Protein AF-Q129A1-F1 (afdb_monomer_lite)

Structure (mmCIF, N/CA/C/O backbone):
data_AF-Q129A1-F1
#
_entry.id   AF-Q129A1-F1
#
loop_
_atom_site.group_PDB
_atom_site.id
_atom_site.type_symbol
_atom_site.label_atom_id
_atom_site.label_alt_id
_atom_site.label_comp_id
_atom_site.label_asym_id
_atom_site.label_entity_id
_atom_site.label_seq_id
_atom_site.pdbx_PDB_ins_code
_atom_site.Cartn_x
_atom_site.Cartn_y
_atom_site.Cartn_z
_atom_site.occupancy
_atom_site.B_iso_or_equiv
_atom_site.auth_seq_id
_atom_site.auth_comp_id
_atom_site.auth_asym_id
_atom_site.auth_atom_id
_atom_site.pdbx_PDB_model_num
ATOM 1 N N . MET A 1 1 ? 37.759 -33.741 -9.884 1.00 43.38 1 MET A N 1
ATOM 2 C CA . MET A 1 1 ? 36.460 -33.562 -9.199 1.00 43.38 1 MET A CA 1
ATOM 3 C C . MET A 1 1 ? 36.526 -32.277 -8.393 1.00 43.38 1 MET A C 1
ATOM 5 O O . MET A 1 1 ? 37.081 -32.283 -7.307 1.00 43.38 1 MET A O 1
ATOM 9 N N . GLY A 1 2 ? 36.070 -31.160 -8.960 1.00 44.53 2 GLY A N 1
ATOM 10 C CA . GLY A 1 2 ? 35.950 -29.898 -8.232 1.00 44.53 2 GLY A CA 1
ATOM 11 C C . GLY A 1 2 ? 34.487 -29.683 -7.883 1.00 44.53 2 GLY A C 1
ATOM 12 O O . GLY A 1 2 ? 33.700 -29.382 -8.776 1.00 44.53 2 GLY A O 1
ATOM 13 N N . TYR A 1 3 ? 34.119 -29.881 -6.617 1.00 44.38 3 TYR A N 1
ATOM 14 C CA . TYR A 1 3 ? 32.827 -29.433 -6.105 1.00 44.38 3 TYR A CA 1
ATOM 15 C C . TYR A 1 3 ? 32.848 -27.902 -6.114 1.00 44.38 3 TYR A C 1
ATOM 17 O O . TYR A 1 3 ? 33.486 -27.267 -5.278 1.00 44.38 3 TYR A O 1
ATOM 25 N N . ARG A 1 4 ? 32.227 -27.313 -7.137 1.00 44.88 4 ARG A N 1
ATOM 26 C CA . ARG A 1 4 ? 31.973 -25.878 -7.215 1.00 44.88 4 ARG A CA 1
ATOM 27 C C . ARG A 1 4 ? 30.953 -25.567 -6.125 1.00 44.88 4 ARG A C 1
ATOM 29 O O . ARG A 1 4 ? 29.802 -25.971 -6.249 1.00 44.88 4 ARG A O 1
ATOM 36 N N . GLU A 1 5 ? 31.380 -24.894 -5.062 1.00 44.84 5 GLU A N 1
ATOM 37 C CA . GLU A 1 5 ? 30.453 -24.298 -4.105 1.00 44.84 5 GLU A CA 1
ATOM 38 C C . GLU A 1 5 ? 29.580 -23.287 -4.858 1.00 44.84 5 GLU A C 1
ATOM 40 O O . GLU A 1 5 ? 29.999 -22.163 -5.148 1.00 44.84 5 GLU A O 1
ATOM 45 N N . GLU A 1 6 ? 28.364 -23.695 -5.221 1.00 46.41 6 GLU A N 1
ATOM 46 C CA . GLU A 1 6 ? 27.282 -22.760 -5.493 1.00 46.41 6 GLU A CA 1
ATOM 47 C C . GLU A 1 6 ? 27.017 -22.015 -4.189 1.00 46.41 6 GLU A C 1
ATOM 49 O O . GLU A 1 6 ? 26.248 -22.449 -3.331 1.00 46.41 6 GLU A O 1
ATOM 54 N N . LYS A 1 7 ? 27.700 -20.881 -4.008 1.00 45.91 7 LYS A N 1
ATOM 55 C CA . LYS A 1 7 ? 27.280 -19.895 -3.023 1.00 45.91 7 LYS A CA 1
ATOM 56 C C . LYS A 1 7 ? 25.826 -19.585 -3.347 1.00 45.91 7 LYS A C 1
ATOM 58 O O . LYS A 1 7 ? 25.550 -19.019 -4.404 1.00 45.91 7 LYS A O 1
ATOM 63 N N . MET A 1 8 ? 24.907 -19.983 -2.465 1.00 44.12 8 MET A N 1
ATOM 64 C CA . MET A 1 8 ? 23.532 -19.499 -2.492 1.00 44.12 8 MET A CA 1
ATOM 65 C C . MET A 1 8 ? 23.609 -17.976 -2.553 1.00 44.12 8 MET A C 1
ATOM 67 O O . MET A 1 8 ? 23.898 -17.321 -1.552 1.00 44.12 8 MET A O 1
ATOM 71 N N . ASN A 1 9 ? 23.396 -17.412 -3.741 1.00 49.94 9 ASN A N 1
ATOM 72 C CA . ASN A 1 9 ? 23.234 -15.982 -3.913 1.00 49.94 9 ASN A CA 1
ATOM 73 C C . ASN A 1 9 ? 21.899 -15.644 -3.262 1.00 49.94 9 ASN A C 1
ATOM 75 O O . ASN A 1 9 ? 20.849 -15.696 -3.904 1.00 49.94 9 ASN A O 1
ATOM 79 N N . PHE A 1 10 ? 21.938 -15.377 -1.954 1.00 50.72 10 PHE A N 1
ATOM 80 C CA . PHE A 1 10 ? 20.791 -14.972 -1.159 1.00 50.72 10 PHE A CA 1
ATOM 81 C C . PHE A 1 10 ? 20.369 -13.583 -1.635 1.00 50.72 10 PHE A C 1
ATOM 83 O O . PHE A 1 10 ? 20.747 -12.554 -1.081 1.00 50.72 10 PHE A O 1
ATOM 90 N N . SER A 1 11 ? 19.650 -13.561 -2.757 1.00 66.44 11 SER A N 1
ATOM 91 C CA . SER A 1 11 ? 19.104 -12.341 -3.327 1.00 66.44 11 SER A CA 1
ATOM 92 C C . SER A 1 11 ? 18.176 -11.711 -2.296 1.00 66.44 11 SER A C 1
ATOM 94 O O . SER A 1 11 ? 17.435 -12.418 -1.608 1.00 66.44 11 SER A O 1
ATOM 96 N N . MET A 1 12 ? 18.197 -10.383 -2.213 1.00 57.41 12 MET A N 1
ATOM 97 C CA . MET A 1 12 ? 17.349 -9.563 -1.340 1.00 57.41 12 MET A CA 1
ATOM 98 C C . MET A 1 12 ? 15.862 -9.962 -1.412 1.00 57.41 12 MET A C 1
ATOM 100 O O . MET A 1 12 ? 15.129 -9.850 -0.433 1.00 57.41 12 MET A O 1
ATOM 104 N N . TRP A 1 13 ? 15.444 -10.524 -2.546 1.00 58.69 13 TRP A N 1
ATOM 105 C CA . TRP A 1 13 ? 14.125 -11.106 -2.767 1.00 58.69 13 TRP A CA 1
ATOM 106 C C . TRP A 1 13 ? 13.775 -12.251 -1.804 1.00 58.69 13 TRP A C 1
ATOM 108 O O . TRP A 1 13 ? 12.682 -12.281 -1.242 1.00 58.69 13 TRP A O 1
ATOM 118 N N . HIS A 1 14 ? 14.719 -13.158 -1.542 1.00 64.44 14 HIS A N 1
ATOM 119 C CA . HIS A 1 14 ? 14.531 -14.271 -0.610 1.00 64.44 14 HIS A CA 1
ATOM 120 C C . HIS A 1 14 ? 14.394 -13.766 0.824 1.00 64.44 14 HIS A C 1
ATOM 122 O O . HIS A 1 14 ? 13.529 -14.242 1.552 1.00 64.44 14 HIS A O 1
ATOM 128 N N . VAL A 1 15 ? 15.184 -12.756 1.214 1.00 65.94 15 VAL A N 1
ATOM 129 C CA . VAL A 1 15 ? 15.074 -12.114 2.535 1.00 65.94 15 VAL A CA 1
ATOM 130 C C . VAL A 1 15 ? 13.672 -11.533 2.708 1.00 65.94 15 VAL A C 1
ATOM 132 O O . VAL A 1 15 ? 13.015 -11.796 3.710 1.00 65.94 15 VAL A O 1
ATOM 135 N N . ILE A 1 16 ? 13.197 -10.766 1.723 1.00 65.31 16 ILE A N 1
ATOM 136 C CA . ILE A 1 16 ? 11.902 -10.087 1.794 1.00 65.31 16 ILE A CA 1
ATOM 137 C C . ILE A 1 16 ? 10.763 -11.101 1.832 1.00 65.31 16 ILE A C 1
ATOM 139 O O . ILE A 1 16 ? 9.861 -10.947 2.652 1.00 65.31 16 ILE A O 1
ATOM 143 N N . VAL A 1 17 ? 10.805 -12.164 1.027 1.00 64.94 17 VAL A N 1
ATOM 144 C CA . VAL A 1 17 ? 9.788 -13.223 1.079 1.00 64.94 17 VAL A CA 1
ATOM 145 C C . VAL A 1 17 ? 9.823 -13.974 2.402 1.00 64.94 17 VAL A C 1
ATOM 147 O O . VAL A 1 17 ? 8.773 -14.148 3.012 1.00 64.94 17 VAL A O 1
ATOM 150 N N . ILE A 1 18 ? 10.998 -14.357 2.900 1.00 69.94 18 ILE A N 1
ATOM 151 C CA . ILE A 1 18 ? 11.125 -15.066 4.181 1.00 69.94 18 ILE A CA 1
ATOM 152 C C . ILE A 1 18 ? 10.621 -14.193 5.332 1.00 69.94 18 ILE A C 1
ATOM 154 O O . ILE A 1 18 ? 9.886 -14.675 6.191 1.00 69.94 18 ILE A O 1
ATOM 158 N N . VAL A 1 19 ? 10.943 -12.898 5.329 1.00 70.00 19 VAL A N 1
ATOM 159 C CA . VAL A 1 19 ? 10.443 -11.942 6.324 1.00 70.00 19 VAL A CA 1
ATOM 160 C C . VAL A 1 19 ? 8.933 -11.751 6.180 1.00 70.00 19 VAL A C 1
ATOM 162 O O . VAL A 1 19 ? 8.226 -11.789 7.181 1.00 70.00 19 VAL A O 1
ATOM 165 N N . SER A 1 20 ? 8.409 -11.626 4.960 1.00 63.16 20 SER A N 1
ATOM 166 C CA . SER A 1 20 ? 6.969 -11.464 4.705 1.00 63.16 20 SER A CA 1
ATOM 167 C C . SER A 1 20 ? 6.175 -12.690 5.156 1.00 63.16 20 SER A C 1
ATOM 169 O O . SER A 1 20 ? 5.158 -12.556 5.832 1.00 63.16 20 SER A O 1
ATOM 171 N N . VAL A 1 21 ? 6.668 -13.891 4.848 1.00 64.25 21 VAL A N 1
ATOM 172 C CA . VAL A 1 21 ? 6.068 -15.169 5.250 1.00 64.25 21 VAL A CA 1
ATOM 173 C C . VAL A 1 21 ? 6.207 -15.382 6.757 1.00 64.25 21 VAL A C 1
ATOM 175 O O . VAL A 1 21 ? 5.239 -15.758 7.412 1.00 64.25 21 VAL A O 1
ATOM 178 N N . GLY A 1 22 ? 7.367 -15.086 7.343 1.00 71.50 22 GLY A N 1
ATOM 179 C CA . GLY A 1 22 ? 7.591 -15.186 8.786 1.00 71.50 22 GLY A CA 1
ATOM 180 C C . GLY A 1 22 ? 6.695 -14.234 9.581 1.00 71.50 22 GLY A C 1
ATOM 181 O O . GLY A 1 22 ? 6.091 -14.634 10.579 1.00 71.50 22 GLY A O 1
ATOM 182 N N . LEU A 1 23 ? 6.528 -12.999 9.100 1.00 67.69 23 LEU A N 1
ATOM 183 C CA . LEU A 1 23 ? 5.591 -12.026 9.661 1.00 67.69 23 LEU A CA 1
ATOM 184 C C . LEU A 1 23 ? 4.141 -12.475 9.463 1.00 67.69 23 LEU A C 1
ATOM 186 O O . LEU A 1 23 ? 3.345 -12.344 10.395 1.00 67.69 23 LEU A O 1
ATOM 190 N N . ALA A 1 24 ? 3.813 -13.077 8.315 1.00 63.56 24 ALA A N 1
ATOM 191 C CA . ALA A 1 24 ? 2.497 -13.649 8.056 1.00 63.56 24 ALA A CA 1
ATOM 192 C C . ALA A 1 24 ? 2.148 -14.791 9.013 1.00 63.56 24 ALA A C 1
ATOM 194 O O . ALA A 1 24 ? 1.057 -14.802 9.581 1.00 63.56 24 ALA A O 1
ATOM 195 N N . ILE A 1 25 ? 3.086 -15.703 9.270 1.00 66.62 25 ILE A N 1
ATOM 196 C CA . ILE A 1 25 ? 2.902 -16.817 10.205 1.00 66.62 25 ILE A CA 1
ATOM 197 C C . ILE A 1 25 ? 2.797 -16.300 11.643 1.00 66.62 25 ILE A C 1
ATOM 199 O O . ILE A 1 25 ? 1.833 -16.617 12.344 1.00 66.62 25 ILE A O 1
ATOM 203 N N . TRP A 1 26 ? 3.749 -15.468 12.086 1.00 74.06 26 TRP A N 1
ATOM 204 C CA . TRP A 1 26 ? 3.731 -14.891 13.436 1.00 74.06 26 TRP A CA 1
ATOM 205 C C . TRP A 1 26 ? 2.424 -14.161 13.703 1.00 74.06 26 TRP A C 1
ATOM 207 O O . TRP A 1 26 ? 1.808 -14.278 14.766 1.00 74.06 26 TRP A O 1
ATOM 217 N N . GLY A 1 27 ? 1.979 -13.404 12.716 1.00 63.03 27 GLY A N 1
ATOM 218 C CA . GLY A 1 27 ? 0.824 -12.584 12.889 1.00 63.03 27 GLY A CA 1
ATOM 219 C C . GLY A 1 27 ? -0.509 -13.305 12.634 1.00 63.03 27 GLY A C 1
ATOM 220 O O . GLY A 1 27 ? -1.487 -12.920 13.265 1.00 63.03 27 GLY A O 1
ATOM 221 N N . ALA A 1 28 ? -0.563 -14.410 11.881 1.00 61.16 28 ALA A N 1
ATOM 222 C CA . ALA A 1 28 ? -1.701 -15.339 11.893 1.00 61.16 28 ALA A CA 1
ATOM 223 C C . ALA A 1 28 ? -1.872 -15.993 13.279 1.00 61.16 28 ALA A C 1
ATOM 225 O O . ALA A 1 28 ? -2.983 -16.088 13.817 1.00 61.16 28 ALA A O 1
ATOM 226 N N . ILE A 1 29 ? -0.759 -16.355 13.928 1.00 68.12 29 ILE A N 1
ATOM 227 C CA . ILE A 1 29 ? -0.751 -16.819 15.323 1.00 68.12 29 ILE A CA 1
ATOM 228 C C . ILE A 1 29 ? -1.223 -15.695 16.257 1.00 68.12 29 ILE A C 1
ATOM 230 O O . ILE A 1 29 ? -2.023 -15.935 17.164 1.00 68.12 29 ILE A O 1
ATOM 234 N N . ALA A 1 30 ? -0.799 -14.451 16.026 1.00 64.38 30 ALA A N 1
ATOM 235 C CA . ALA A 1 30 ? -1.307 -13.308 16.777 1.00 64.38 30 ALA A CA 1
ATOM 236 C C . ALA A 1 30 ? -2.816 -13.096 16.547 1.00 64.38 30 ALA A C 1
ATOM 238 O O . ALA A 1 30 ? -3.544 -12.906 17.520 1.00 64.38 30 ALA A O 1
ATOM 239 N N . LEU A 1 31 ? -3.305 -13.210 15.307 1.00 63.00 31 LEU A N 1
ATOM 240 C CA . LEU A 1 31 ? -4.710 -13.021 14.937 1.00 63.00 31 LEU A CA 1
ATOM 241 C C . LEU A 1 31 ? -5.621 -14.068 15.600 1.00 63.00 31 LEU A C 1
ATOM 243 O O . LEU A 1 31 ? -6.665 -13.723 16.153 1.00 63.00 31 LEU A O 1
ATOM 247 N N . SER A 1 32 ? -5.191 -15.334 15.639 1.00 63.47 32 SER A N 1
ATOM 248 C CA . SER A 1 32 ? -5.919 -16.424 16.316 1.00 63.47 32 SER A CA 1
ATOM 249 C C . SER A 1 32 ? -5.949 -16.287 17.846 1.00 63.47 32 SER A C 1
ATOM 251 O O . SER A 1 32 ? -6.869 -16.757 18.521 1.00 63.47 32 SER A O 1
ATOM 253 N N . ARG A 1 33 ? -4.941 -15.636 18.437 1.00 64.75 33 ARG A N 1
ATOM 254 C CA . ARG A 1 33 ? -4.949 -15.265 19.863 1.00 64.75 33 ARG A CA 1
ATOM 255 C C . ARG A 1 33 ? -5.817 -14.031 20.127 1.00 64.75 33 ARG A C 1
ATOM 257 O O . ARG A 1 33 ? -6.295 -13.853 21.245 1.00 64.75 33 ARG A O 1
ATOM 264 N N . TRP A 1 34 ? -6.019 -13.193 19.114 1.00 58.03 34 TRP A N 1
ATOM 265 C CA . TRP A 1 34 ? -6.809 -11.965 19.173 1.00 58.03 34 TRP A CA 1
ATOM 266 C C . TRP A 1 34 ? -8.311 -12.201 19.065 1.00 58.03 34 TRP A C 1
ATOM 268 O O . TRP A 1 34 ? -9.057 -11.620 19.852 1.00 58.03 34 TRP A O 1
ATOM 278 N N . SER A 1 35 ? -8.754 -13.083 18.164 1.00 56.31 35 SER A N 1
ATOM 279 C CA . SER A 1 35 ? -10.173 -13.446 18.030 1.00 56.31 35 SER A CA 1
ATOM 280 C C . SER A 1 35 ? -10.763 -13.937 19.357 1.00 56.31 35 SER A C 1
ATOM 282 O O . SER A 1 35 ? -11.824 -13.479 19.767 1.00 56.31 35 SER A O 1
ATOM 284 N N . ARG A 1 36 ? -10.000 -14.739 20.108 1.00 56.25 36 ARG A N 1
ATOM 285 C CA . ARG A 1 36 ? -10.363 -15.235 21.447 1.00 56.25 36 ARG A CA 1
ATOM 286 C C . ARG A 1 36 ? -10.514 -14.152 22.526 1.00 56.25 36 ARG A C 1
ATOM 288 O O . ARG A 1 36 ? -11.094 -14.415 23.570 1.00 56.25 36 ARG A O 1
ATOM 295 N N . ARG A 1 37 ? -9.996 -12.933 22.320 1.00 53.28 37 ARG A N 1
ATOM 296 C CA . ARG A 1 37 ? -10.168 -11.788 23.244 1.00 53.28 37 ARG A CA 1
ATOM 297 C C . ARG A 1 37 ? -11.277 -10.822 22.810 1.00 53.28 37 ARG A C 1
ATOM 299 O O . ARG A 1 37 ? -11.614 -9.923 23.579 1.00 53.28 37 ARG A O 1
ATOM 306 N N . ALA A 1 38 ? -11.819 -10.979 21.601 1.00 51.62 38 ALA A N 1
ATOM 307 C CA . ALA A 1 38 ? -12.813 -10.079 21.013 1.00 51.62 38 ALA A CA 1
ATOM 308 C C . ALA A 1 38 ? -14.246 -10.305 21.531 1.00 51.62 38 ALA A C 1
ATOM 310 O O . ALA A 1 38 ? -15.104 -9.458 21.301 1.00 51.62 38 ALA A O 1
ATOM 311 N N . GLU A 1 39 ? -14.492 -11.401 22.253 1.00 48.34 39 GLU A N 1
ATOM 312 C CA . GLU A 1 39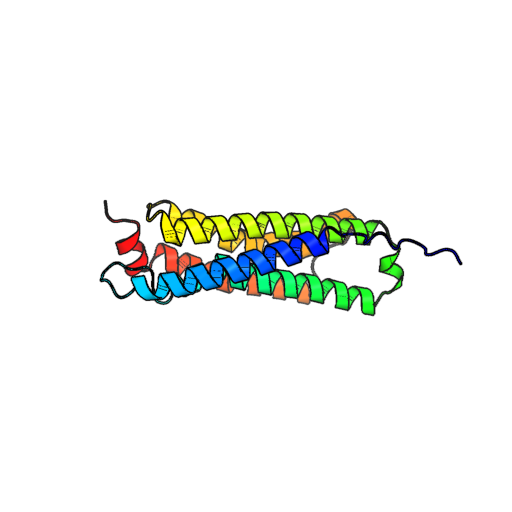 ? -15.797 -11.746 22.839 1.00 48.34 39 GLU A CA 1
ATOM 313 C C . GLU A 1 39 ? -16.181 -10.871 24.047 1.00 48.34 39 GLU A C 1
ATOM 315 O O . GLU A 1 39 ? -17.317 -10.909 24.510 1.00 48.34 39 GLU A O 1
ATOM 320 N N . LYS A 1 40 ? -15.267 -10.025 24.544 1.00 48.97 40 LYS A N 1
ATOM 321 C CA . LYS A 1 40 ? -15.581 -9.051 25.597 1.00 48.97 40 LYS A CA 1
ATOM 322 C C . LYS A 1 40 ? -16.195 -7.772 24.999 1.00 48.97 40 LYS A C 1
ATOM 324 O O . LYS A 1 40 ? -15.651 -7.253 24.015 1.00 48.97 40 LYS A O 1
ATOM 329 N N . PRO A 1 41 ? -17.259 -7.202 25.601 1.00 45.81 41 PRO A N 1
ATOM 330 C CA . PRO A 1 41 ? -17.785 -5.893 25.211 1.00 45.81 41 PRO A CA 1
ATOM 331 C C . PRO A 1 41 ? -16.652 -4.853 25.274 1.00 45.81 41 PRO A C 1
ATOM 333 O O . PRO A 1 41 ? -16.075 -4.633 26.334 1.00 45.81 41 PRO A O 1
ATOM 336 N N . GLY A 1 42 ? -16.258 -4.285 24.127 1.00 57.09 42 GLY A N 1
ATOM 337 C CA . GLY A 1 42 ? -15.087 -3.391 24.007 1.00 57.09 42 GLY A CA 1
ATOM 338 C C . GLY A 1 42 ? -13.866 -3.973 23.267 1.00 57.09 42 GLY A C 1
ATOM 339 O O . GLY A 1 42 ? -12.767 -3.412 23.335 1.00 57.09 42 GLY A O 1
ATOM 340 N N . GLY A 1 43 ? -14.023 -5.105 22.570 1.00 59.59 43 GLY A N 1
ATOM 341 C CA . GLY A 1 43 ? -12.980 -5.746 21.760 1.00 59.59 43 GLY A CA 1
ATOM 342 C C . GLY A 1 43 ? -12.878 -5.276 20.297 1.00 59.59 43 GLY A C 1
ATOM 343 O O . GLY A 1 43 ? -13.868 -4.934 19.635 1.00 59.59 43 GLY A O 1
ATOM 344 N N . VAL A 1 44 ? -11.654 -5.335 19.759 1.00 64.88 44 VAL A N 1
ATOM 345 C CA . VAL A 1 44 ? -11.365 -5.241 18.318 1.00 64.88 44 VAL A CA 1
ATOM 346 C C . VAL A 1 44 ? -11.938 -6.483 17.632 1.00 64.88 44 VAL A C 1
ATOM 348 O O . VAL A 1 44 ? -11.493 -7.594 17.895 1.00 64.88 44 VAL A O 1
ATOM 351 N N . GLY A 1 45 ? -12.934 -6.307 16.767 1.00 71.06 45 GLY A N 1
ATOM 352 C CA . GLY A 1 45 ? -13.624 -7.410 16.095 1.00 71.06 45 GLY A CA 1
ATOM 353 C C . GLY A 1 45 ? -14.385 -6.944 14.854 1.00 71.06 45 GLY A C 1
ATOM 354 O O . GLY A 1 45 ? -14.400 -5.751 14.537 1.00 71.06 45 GLY A O 1
ATOM 355 N N . GLY A 1 46 ? -15.031 -7.881 14.157 1.00 81.75 46 GLY A N 1
ATOM 356 C CA . GLY A 1 46 ? -15.757 -7.615 12.910 1.00 81.75 46 GLY A CA 1
ATOM 357 C C . GLY A 1 46 ? -14.873 -6.960 11.842 1.00 81.75 46 GLY A C 1
ATOM 358 O O . GLY A 1 46 ? -13.704 -7.311 11.692 1.00 81.75 46 GLY A O 1
ATOM 359 N N . TRP A 1 47 ? -15.413 -5.956 11.148 1.00 87.31 47 TRP A N 1
ATOM 360 C CA . TRP A 1 47 ? -14.720 -5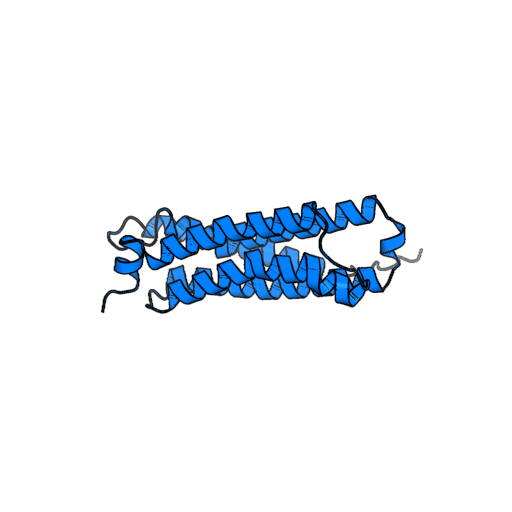.218 10.082 1.00 87.31 47 TRP A CA 1
ATOM 361 C C . TRP A 1 47 ? -13.380 -4.596 10.497 1.00 87.31 47 TRP A C 1
ATOM 363 O O . TRP A 1 47 ? -12.464 -4.528 9.685 1.00 87.31 47 TRP A O 1
ATOM 373 N N . LEU A 1 48 ? -13.221 -4.198 11.762 1.00 87.00 48 LEU A N 1
ATOM 374 C CA . LEU A 1 48 ? -11.955 -3.648 12.248 1.00 87.00 48 LEU A CA 1
ATOM 375 C C . LEU A 1 48 ? -10.864 -4.724 12.350 1.00 87.00 48 LEU A C 1
ATOM 377 O O . LEU A 1 48 ? -9.709 -4.457 12.037 1.00 87.00 48 LEU A O 1
ATOM 381 N N . ALA A 1 49 ? -11.223 -5.947 12.752 1.00 85.75 49 ALA A N 1
ATOM 382 C CA . ALA A 1 49 ? -10.280 -7.064 12.763 1.00 85.75 49 ALA A CA 1
ATOM 383 C C . ALA A 1 49 ? -9.880 -7.468 11.338 1.00 85.75 49 ALA A C 1
ATOM 385 O O . ALA A 1 49 ? -8.708 -7.753 11.101 1.00 85.75 49 ALA A O 1
ATOM 386 N N . LEU A 1 50 ? -10.825 -7.417 10.391 1.00 88.62 50 LEU A N 1
ATOM 387 C CA . LEU A 1 50 ? -10.540 -7.632 8.972 1.00 88.62 50 LEU A CA 1
ATOM 388 C C . LEU A 1 50 ? -9.553 -6.589 8.444 1.00 88.62 50 LEU A C 1
ATOM 390 O O . LEU A 1 50 ? -8.588 -6.958 7.787 1.00 88.62 50 LEU A O 1
ATOM 394 N N . LEU A 1 51 ? -9.735 -5.309 8.779 1.00 90.25 51 LEU A N 1
ATOM 395 C CA . LEU A 1 51 ? -8.795 -4.260 8.384 1.00 90.25 51 LEU A CA 1
ATOM 396 C C . LEU A 1 51 ? -7.393 -4.486 8.957 1.00 90.25 51 LEU A C 1
ATOM 398 O O . LEU A 1 51 ? -6.404 -4.330 8.248 1.00 90.25 51 LEU A O 1
ATOM 402 N N . ILE A 1 52 ? -7.295 -4.866 10.231 1.00 90.12 52 ILE A N 1
ATOM 403 C CA . ILE A 1 52 ? -6.007 -5.147 10.877 1.00 90.12 52 ILE A CA 1
ATOM 404 C C . ILE A 1 52 ? -5.326 -6.344 10.210 1.00 90.12 52 ILE A C 1
ATOM 406 O O . ILE A 1 52 ? -4.147 -6.263 9.878 1.00 90.12 52 ILE A O 1
ATOM 410 N N . ALA A 1 53 ? -6.063 -7.430 9.965 1.00 88.00 53 ALA A N 1
ATOM 411 C CA . ALA A 1 53 ? -5.550 -8.573 9.212 1.00 88.00 53 ALA A CA 1
ATOM 412 C C . ALA A 1 53 ? -5.123 -8.163 7.793 1.00 88.00 53 ALA A C 1
ATOM 414 O O . ALA A 1 53 ? -4.097 -8.616 7.292 1.00 88.00 53 ALA A O 1
ATOM 415 N N . GLY A 1 54 ? -5.889 -7.262 7.179 1.00 89.19 54 GLY A N 1
ATOM 416 C CA . GLY A 1 54 ? -5.591 -6.630 5.905 1.00 89.19 54 GLY A CA 1
ATOM 417 C C . GLY A 1 54 ? -4.243 -5.922 5.910 1.00 89.19 54 GLY A C 1
ATOM 418 O O . GLY A 1 54 ? -3.392 -6.216 5.086 1.00 89.19 54 GLY A O 1
ATOM 419 N N . LEU A 1 55 ? -4.017 -5.033 6.871 1.00 90.19 55 LEU A N 1
ATOM 420 C CA . LEU A 1 55 ? -2.794 -4.235 6.954 1.00 90.19 55 LEU A CA 1
ATOM 421 C C . LEU A 1 55 ? -1.548 -5.060 7.281 1.00 90.19 55 LEU A C 1
ATOM 423 O O . LEU A 1 55 ? -0.471 -4.752 6.777 1.00 90.19 55 LEU A O 1
ATOM 427 N N . ILE A 1 56 ? -1.682 -6.087 8.123 1.00 88.94 56 ILE A N 1
ATOM 428 C CA . ILE A 1 56 ? -0.527 -6.861 8.588 1.00 88.94 56 ILE A CA 1
ATOM 429 C C . ILE A 1 56 ? -0.216 -8.039 7.649 1.00 88.94 56 ILE A C 1
ATOM 431 O O . ILE A 1 56 ? 0.953 -8.372 7.475 1.00 88.94 56 ILE A O 1
ATOM 435 N N . PHE A 1 57 ? -1.228 -8.661 7.029 1.00 85.50 57 PHE A N 1
ATOM 436 C CA . PHE A 1 57 ? -1.052 -9.905 6.260 1.00 85.50 57 PHE A CA 1
ATOM 437 C C . PHE A 1 57 ? -1.490 -9.789 4.820 1.00 85.50 57 PHE A C 1
ATOM 439 O O . PHE A 1 57 ? -0.676 -9.949 3.916 1.00 85.50 57 PHE A O 1
ATOM 446 N N . LEU A 1 58 ? -2.783 -9.542 4.608 1.00 86.12 58 LEU A N 1
ATOM 447 C CA . LEU A 1 58 ? -3.364 -9.697 3.279 1.00 86.12 58 LEU A CA 1
ATOM 448 C C . LEU A 1 58 ? -2.794 -8.654 2.315 1.00 86.12 58 LEU A C 1
ATOM 450 O O . LEU A 1 58 ? -2.488 -8.983 1.181 1.00 86.12 58 LEU A O 1
ATOM 454 N N . GLY A 1 59 ? -2.584 -7.426 2.784 1.00 87.25 59 GLY A N 1
ATOM 455 C CA . GLY A 1 59 ? -1.982 -6.333 2.029 1.00 87.25 59 GLY A CA 1
ATOM 456 C C . GLY A 1 59 ? -0.572 -6.680 1.557 1.00 87.25 59 GLY A C 1
ATOM 457 O O . GLY A 1 59 ? -0.365 -6.751 0.349 1.00 87.25 59 GLY A O 1
ATOM 458 N N . PRO A 1 60 ? 0.385 -6.953 2.465 1.00 88.25 60 PRO A N 1
ATOM 459 C CA . PRO A 1 60 ? 1.729 -7.376 2.076 1.00 88.25 60 PRO A CA 1
ATOM 460 C C . PRO A 1 60 ? 1.738 -8.607 1.164 1.00 88.25 60 PRO A C 1
ATOM 462 O O . PRO A 1 60 ? 2.434 -8.608 0.154 1.00 88.25 60 PRO A O 1
ATOM 465 N N . LEU A 1 61 ? 0.930 -9.625 1.469 1.00 87.38 61 LEU A N 1
ATOM 466 C CA . LEU A 1 61 ? 0.876 -10.858 0.685 1.00 87.38 61 LEU A CA 1
ATOM 467 C C . LEU A 1 61 ? 0.359 -10.620 -0.741 1.00 87.38 61 LEU A C 1
ATOM 469 O O . LEU A 1 61 ? 1.000 -11.037 -1.704 1.00 87.38 61 LEU A O 1
ATOM 473 N N . PHE A 1 62 ? -0.777 -9.933 -0.891 1.00 87.31 62 PHE A N 1
ATOM 474 C CA . PHE A 1 62 ? -1.356 -9.646 -2.204 1.00 87.31 62 PHE A CA 1
ATOM 475 C C . PHE A 1 62 ? -0.488 -8.682 -3.010 1.00 87.31 62 PHE A C 1
ATOM 477 O O . PHE A 1 62 ? -0.311 -8.884 -4.210 1.00 87.31 62 PHE A O 1
ATOM 484 N N . SER A 1 63 ? 0.102 -7.675 -2.367 1.00 88.25 63 SER A N 1
ATOM 485 C CA . SER A 1 63 ? 1.011 -6.743 -3.034 1.00 88.25 63 SER A CA 1
ATOM 486 C C . SER A 1 63 ? 2.301 -7.425 -3.490 1.00 88.25 63 SER A C 1
ATOM 488 O O . SER A 1 63 ? 2.714 -7.207 -4.625 1.00 88.25 63 SER A O 1
ATOM 490 N N . ALA A 1 64 ? 2.899 -8.297 -2.671 1.00 88.44 64 ALA A N 1
ATOM 491 C CA . ALA A 1 64 ? 4.056 -9.089 -3.083 1.00 88.44 64 ALA A CA 1
ATOM 492 C C . ALA A 1 64 ? 3.706 -10.005 -4.262 1.00 88.44 64 ALA A C 1
ATOM 494 O O . ALA A 1 64 ? 4.432 -10.026 -5.255 1.00 88.44 64 ALA A O 1
ATOM 495 N N . GLY A 1 65 ? 2.576 -10.716 -4.187 1.00 88.06 65 GLY A N 1
ATOM 496 C CA . GLY A 1 65 ? 2.099 -11.581 -5.267 1.00 88.06 65 GLY A CA 1
ATOM 497 C C . GLY A 1 65 ? 1.891 -10.821 -6.576 1.00 88.06 65 GLY A C 1
ATOM 498 O O . GLY A 1 65 ? 2.373 -11.260 -7.617 1.00 88.06 65 GLY A O 1
ATOM 499 N N . ARG A 1 66 ? 1.263 -9.642 -6.517 1.00 88.31 66 ARG A N 1
ATOM 500 C CA . ARG A 1 66 ? 1.058 -8.778 -7.686 1.00 88.31 66 ARG A CA 1
ATOM 501 C C . ARG A 1 66 ? 2.378 -8.312 -8.296 1.00 88.31 66 ARG A C 1
ATOM 503 O O . ARG A 1 66 ? 2.587 -8.534 -9.477 1.00 88.31 66 ARG A O 1
ATOM 510 N N . ILE A 1 67 ? 3.284 -7.734 -7.500 1.00 90.56 67 ILE A N 1
ATOM 511 C CA . ILE A 1 67 ? 4.592 -7.256 -7.994 1.00 90.56 67 ILE A CA 1
ATOM 512 C C . ILE A 1 67 ? 5.384 -8.407 -8.632 1.00 90.56 67 ILE A C 1
ATOM 514 O O . ILE A 1 67 ? 5.991 -8.241 -9.686 1.00 90.56 67 ILE A O 1
ATOM 518 N N . SER A 1 68 ? 5.354 -9.588 -8.009 1.00 90.75 68 SER A N 1
ATOM 519 C CA . SER A 1 68 ? 6.014 -10.789 -8.536 1.00 90.75 68 SER A CA 1
ATOM 520 C C . SER A 1 68 ? 5.418 -11.210 -9.873 1.00 90.75 68 SER A C 1
ATOM 522 O O . SER A 1 68 ? 6.159 -11.445 -10.822 1.00 90.75 68 SER A O 1
ATOM 524 N N . SER A 1 69 ? 4.086 -11.273 -9.949 1.00 89.75 69 SER A N 1
ATOM 525 C CA . SER A 1 69 ? 3.365 -11.617 -11.171 1.00 89.75 69 SER A CA 1
ATOM 526 C C . SER A 1 69 ? 3.680 -10.624 -12.285 1.00 89.75 69 SER A C 1
ATOM 528 O O . SER A 1 69 ? 4.013 -11.055 -13.379 1.00 89.75 69 SER A O 1
ATOM 530 N N . ASP A 1 70 ? 3.653 -9.319 -12.005 1.00 89.38 70 ASP A N 1
ATOM 531 C CA . ASP A 1 70 ? 3.936 -8.268 -12.989 1.00 89.38 70 ASP A CA 1
ATOM 532 C C . ASP A 1 70 ? 5.363 -8.411 -13.562 1.00 89.38 70 ASP A C 1
ATOM 534 O O . ASP A 1 70 ? 5.573 -8.303 -14.775 1.00 89.38 70 ASP A O 1
ATOM 538 N N . PHE A 1 71 ? 6.354 -8.717 -12.714 1.00 92.00 71 PHE A N 1
ATOM 539 C CA . PHE A 1 71 ? 7.731 -8.958 -13.161 1.00 92.00 71 PHE A CA 1
ATOM 540 C C . PHE A 1 71 ? 7.870 -10.246 -13.963 1.00 92.00 71 PHE A C 1
ATOM 542 O O . PHE A 1 71 ? 8.469 -10.214 -15.035 1.00 92.00 71 PHE A O 1
ATOM 549 N N . MET A 1 72 ? 7.291 -11.351 -13.495 1.00 91.62 72 MET A N 1
ATOM 550 C CA . MET A 1 72 ? 7.334 -12.632 -14.205 1.00 91.62 72 MET A CA 1
ATOM 551 C C . MET A 1 72 ? 6.669 -12.536 -15.581 1.00 91.62 72 MET A C 1
ATOM 553 O O . MET A 1 72 ? 7.218 -13.012 -16.574 1.00 91.62 72 MET A O 1
ATOM 557 N N . ASP A 1 73 ? 5.513 -11.879 -15.656 1.00 92.25 73 ASP A N 1
ATOM 558 C CA . ASP A 1 73 ? 4.762 -11.721 -16.898 1.00 92.25 73 ASP A CA 1
ATOM 559 C C . ASP A 1 73 ? 5.541 -10.854 -17.900 1.00 92.25 73 ASP A C 1
ATOM 561 O O . ASP A 1 73 ? 5.611 -11.170 -19.087 1.00 92.25 73 ASP A O 1
ATOM 565 N N . THR A 1 74 ? 6.226 -9.813 -17.419 1.00 91.25 74 THR A N 1
ATOM 566 C CA . THR A 1 74 ? 7.085 -8.957 -18.252 1.00 91.25 74 THR A CA 1
ATOM 567 C C . THR A 1 74 ? 8.352 -9.683 -18.720 1.00 91.25 74 THR A C 1
ATOM 569 O O . THR A 1 74 ? 8.706 -9.614 -19.898 1.00 91.25 74 THR A O 1
ATOM 572 N N . GLU A 1 75 ? 9.024 -10.419 -17.834 1.00 92.56 75 GLU A N 1
ATOM 573 C CA . GLU A 1 75 ? 10.251 -11.165 -18.149 1.00 92.56 75 GLU A CA 1
ATOM 574 C C . GLU A 1 75 ? 9.992 -12.338 -19.099 1.00 92.56 75 GLU A C 1
ATOM 576 O O . GLU A 1 75 ? 10.828 -12.627 -19.955 1.00 92.56 75 GLU A O 1
ATOM 581 N N . SER A 1 76 ? 8.818 -12.969 -19.006 1.00 92.88 76 SER A N 1
ATOM 582 C CA . SER A 1 76 ? 8.407 -14.023 -19.940 1.00 92.88 76 SER A CA 1
ATOM 583 C C . SER A 1 76 ? 8.212 -13.496 -21.367 1.00 92.88 76 SER A C 1
ATOM 585 O O . SER A 1 76 ? 8.589 -14.164 -22.330 1.00 92.88 76 SER A O 1
ATOM 587 N N . LYS A 1 77 ? 7.682 -12.273 -21.510 1.00 93.81 77 LYS A N 1
ATOM 588 C CA . LYS A 1 77 ? 7.470 -11.607 -22.806 1.00 93.81 77 LYS A CA 1
ATOM 589 C C . LYS A 1 77 ? 8.768 -11.050 -23.384 1.00 93.81 77 LYS A C 1
ATOM 591 O O . LYS A 1 77 ? 8.954 -11.065 -24.599 1.00 93.81 77 LYS A O 1
ATOM 596 N N . TYR A 1 78 ? 9.679 -10.589 -22.527 1.00 92.69 78 TYR A N 1
ATOM 597 C CA . TYR A 1 78 ? 10.933 -9.958 -22.936 1.00 92.69 78 TYR A CA 1
ATOM 598 C C . TYR A 1 78 ? 12.143 -10.545 -22.186 1.00 92.69 78 TYR A C 1
ATOM 600 O O . TYR A 1 78 ? 12.720 -9.881 -21.322 1.00 92.69 78 TYR A O 1
ATOM 608 N N . PRO A 1 79 ? 12.624 -11.748 -22.561 1.00 90.94 79 PRO A N 1
ATOM 609 C CA . PRO A 1 79 ? 13.706 -12.431 -21.838 1.00 90.94 79 PRO A CA 1
ATOM 610 C C . PRO A 1 79 ? 15.022 -11.645 -21.785 1.00 90.94 79 PRO A C 1
ATOM 612 O O . PRO A 1 79 ? 15.807 -11.785 -20.849 1.00 90.94 79 PRO A O 1
ATOM 615 N N . LYS A 1 80 ? 15.258 -10.769 -22.773 1.00 91.75 80 LYS A N 1
ATOM 616 C CA . LYS A 1 80 ? 16.438 -9.892 -22.821 1.00 91.75 80 LYS A CA 1
ATOM 617 C C . LYS A 1 80 ? 16.504 -8.908 -21.646 1.00 91.75 80 LYS A C 1
ATOM 619 O O . LYS A 1 80 ? 17.587 -8.417 -21.353 1.00 91.75 80 LYS A O 1
ATOM 624 N N . LEU A 1 81 ? 15.393 -8.639 -20.949 1.00 88.94 81 LEU A N 1
ATOM 625 C CA . LEU A 1 81 ? 15.374 -7.754 -19.779 1.00 88.94 81 LEU A CA 1
ATOM 626 C C . LEU A 1 81 ? 16.211 -8.288 -18.612 1.00 88.94 81 LEU A C 1
ATOM 628 O O . LEU A 1 81 ? 16.727 -7.493 -17.832 1.00 88.94 81 LEU A O 1
ATOM 632 N N . LEU A 1 82 ? 16.408 -9.607 -18.509 1.00 88.12 82 LEU A N 1
ATOM 633 C CA . LEU A 1 82 ? 17.176 -10.222 -17.419 1.00 88.12 82 LEU A CA 1
ATOM 634 C C . LEU A 1 82 ? 18.639 -9.761 -17.371 1.00 88.12 82 LEU A C 1
ATOM 636 O O . LEU A 1 82 ? 19.261 -9.815 -16.313 1.00 88.12 82 LEU A O 1
ATOM 640 N N . THR A 1 83 ? 19.175 -9.286 -18.496 1.00 91.44 83 THR A N 1
ATOM 641 C CA . THR A 1 83 ? 20.545 -8.768 -18.605 1.00 91.44 83 THR A CA 1
ATOM 642 C C . THR A 1 83 ? 20.611 -7.243 -18.655 1.00 91.44 83 THR A C 1
ATOM 644 O O . THR A 1 83 ? 21.703 -6.684 -18.706 1.00 91.44 83 THR A O 1
ATOM 647 N N . VAL A 1 84 ? 19.468 -6.550 -18.679 1.00 93.62 84 VAL A N 1
ATOM 648 C CA . VAL A 1 84 ? 19.425 -5.086 -18.754 1.00 93.62 84 VAL A CA 1
ATOM 649 C C . VAL A 1 84 ? 19.559 -4.510 -17.349 1.00 93.62 84 VAL A C 1
ATOM 651 O O . VAL A 1 84 ? 18.692 -4.697 -16.497 1.00 93.62 84 VAL A O 1
ATOM 654 N N . GLU A 1 85 ? 20.628 -3.755 -17.114 1.00 93.75 85 GLU A N 1
ATOM 655 C CA . GLU A 1 85 ? 20.927 -3.166 -15.804 1.00 93.75 85 GLU A CA 1
ATOM 656 C C . GLU A 1 85 ? 19.795 -2.260 -15.288 1.00 93.75 85 GLU A C 1
ATOM 658 O O . GLU A 1 85 ? 19.396 -2.360 -14.128 1.00 93.75 85 GLU A O 1
ATOM 663 N N . ALA A 1 86 ? 19.198 -1.446 -16.166 1.00 92.56 86 ALA A N 1
ATOM 664 C CA . ALA A 1 86 ? 18.060 -0.592 -15.817 1.00 92.56 86 ALA A CA 1
ATOM 665 C C . ALA A 1 86 ? 16.859 -1.394 -15.281 1.00 92.56 86 ALA A C 1
ATOM 667 O O . ALA A 1 86 ? 16.206 -0.966 -14.330 1.00 92.56 86 ALA A O 1
ATOM 668 N N . TRP A 1 87 ? 16.601 -2.587 -15.832 1.00 94.19 87 TRP A N 1
ATOM 669 C CA . TRP A 1 87 ? 15.536 -3.476 -15.361 1.00 94.19 87 TRP A CA 1
ATOM 670 C C . TRP A 1 87 ? 15.841 -4.059 -13.978 1.00 94.19 87 TRP A C 1
ATOM 672 O O . TRP A 1 87 ? 14.971 -4.091 -13.105 1.00 94.19 87 TRP A O 1
ATOM 682 N N . LEU A 1 88 ? 17.087 -4.478 -13.742 1.00 92.62 88 LEU A N 1
ATOM 683 C CA . LEU A 1 88 ? 17.513 -4.983 -12.435 1.00 92.62 88 LEU A CA 1
ATOM 684 C C . LEU A 1 88 ? 17.411 -3.900 -11.352 1.00 92.62 88 LEU A C 1
ATOM 686 O O . LEU A 1 88 ? 16.890 -4.168 -10.266 1.00 92.62 88 LEU A O 1
ATOM 690 N N . ASN A 1 89 ? 17.833 -2.674 -11.666 1.00 92.56 89 ASN A N 1
ATOM 691 C CA . ASN A 1 89 ? 17.729 -1.537 -10.755 1.00 92.56 89 ASN A CA 1
ATOM 692 C C . ASN A 1 89 ? 16.267 -1.171 -10.471 1.00 92.56 89 ASN A C 1
ATOM 694 O O . ASN A 1 89 ? 15.897 -1.041 -9.305 1.00 92.56 89 ASN A O 1
ATOM 698 N N . TYR A 1 90 ? 15.415 -1.125 -11.500 1.00 94.38 90 TYR A N 1
ATOM 699 C CA . TYR A 1 90 ? 13.971 -0.929 -11.349 1.00 94.38 90 TYR A CA 1
ATOM 700 C C . TYR A 1 90 ? 13.344 -1.946 -10.380 1.00 94.38 90 TYR A C 1
ATOM 702 O O . TYR A 1 90 ? 12.679 -1.549 -9.419 1.00 94.38 90 TYR A O 1
ATOM 710 N N . LYS A 1 91 ? 13.607 -3.250 -10.566 1.00 94.31 91 LYS A N 1
ATOM 711 C CA . LYS A 1 91 ? 13.097 -4.303 -9.671 1.00 94.31 91 LYS A CA 1
ATOM 712 C C . LYS A 1 91 ? 13.588 -4.118 -8.238 1.00 94.31 91 LYS A C 1
ATOM 714 O O . LYS A 1 91 ? 12.787 -4.178 -7.307 1.00 94.31 91 LYS A O 1
ATOM 719 N N . ASN A 1 92 ? 14.887 -3.889 -8.048 1.00 91.62 92 ASN A N 1
ATOM 720 C CA . ASN A 1 92 ? 15.467 -3.707 -6.716 1.00 91.62 92 ASN A CA 1
ATOM 721 C C . ASN A 1 92 ? 14.831 -2.516 -5.992 1.00 91.62 92 ASN A C 1
ATOM 723 O O . ASN A 1 92 ? 14.417 -2.643 -4.839 1.00 91.62 92 ASN A O 1
ATOM 727 N N . THR A 1 93 ? 14.682 -1.382 -6.677 1.00 93.00 93 THR A N 1
ATOM 728 C CA . THR A 1 93 ? 14.037 -0.191 -6.121 1.00 93.00 93 THR A CA 1
ATOM 729 C C . THR A 1 93 ? 12.561 -0.439 -5.807 1.00 93.00 93 THR A C 1
ATOM 731 O O . THR A 1 93 ? 12.105 -0.070 -4.724 1.00 93.00 93 THR A O 1
ATOM 734 N N . ALA A 1 94 ? 11.821 -1.125 -6.683 1.00 94.06 94 ALA A N 1
ATOM 735 C CA . ALA A 1 94 ? 10.428 -1.495 -6.435 1.00 94.06 94 ALA A CA 1
ATOM 736 C C . ALA A 1 94 ? 10.264 -2.332 -5.153 1.00 94.06 94 ALA A C 1
ATOM 738 O O . ALA A 1 94 ? 9.395 -2.035 -4.328 1.00 94.06 94 ALA A O 1
ATOM 739 N N . TRP A 1 95 ? 11.134 -3.326 -4.939 1.00 92.31 95 TRP A N 1
ATOM 740 C CA . TRP A 1 95 ? 11.122 -4.152 -3.726 1.00 92.31 95 TRP A CA 1
ATOM 741 C C . TRP A 1 95 ? 11.460 -3.371 -2.457 1.00 92.31 95 TRP A C 1
ATOM 743 O O . TRP A 1 95 ? 10.860 -3.628 -1.414 1.00 92.31 95 TRP A O 1
ATOM 753 N N . ILE A 1 96 ? 12.362 -2.390 -2.537 1.00 90.56 96 ILE A N 1
ATOM 754 C CA . ILE A 1 96 ? 12.685 -1.511 -1.405 1.00 90.56 96 ILE A CA 1
ATOM 755 C C . ILE A 1 96 ? 11.462 -0.676 -1.004 1.00 90.56 96 ILE A C 1
ATOM 757 O O . ILE A 1 96 ? 11.077 -0.678 0.167 1.00 90.56 96 ILE A O 1
ATOM 761 N N . PHE A 1 97 ? 10.809 -0.007 -1.962 1.00 92.12 97 PHE A N 1
ATOM 762 C CA . PHE A 1 97 ? 9.601 0.781 -1.684 1.00 92.12 97 PHE A CA 1
ATOM 763 C C . PHE A 1 97 ? 8.471 -0.083 -1.121 1.00 92.12 97 PHE A C 1
ATOM 765 O O . PHE A 1 97 ? 7.830 0.300 -0.139 1.00 92.12 97 PHE A O 1
ATOM 772 N N . PHE A 1 98 ? 8.261 -1.269 -1.695 1.00 92.81 98 PHE A N 1
ATOM 773 C CA . PHE A 1 98 ? 7.297 -2.234 -1.178 1.00 92.81 98 PHE A CA 1
ATOM 774 C C . PHE A 1 98 ? 7.621 -2.663 0.263 1.00 92.81 98 PHE A C 1
ATOM 776 O O . PHE A 1 98 ? 6.722 -2.704 1.106 1.00 92.81 98 PHE A O 1
ATOM 783 N N . GLY A 1 99 ? 8.890 -2.945 0.568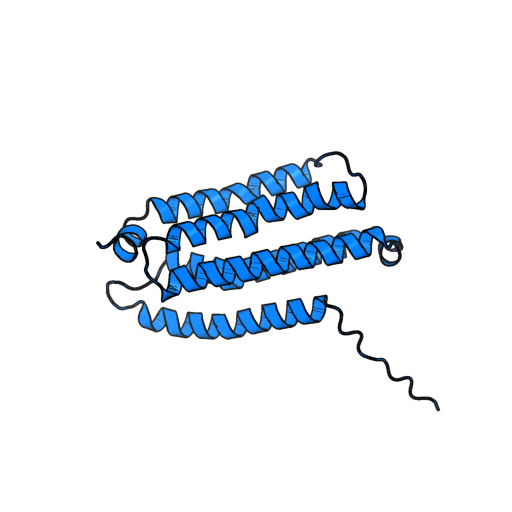 1.00 87.88 99 GLY A N 1
ATOM 784 C CA . GLY A 1 99 ? 9.333 -3.329 1.908 1.00 87.88 99 GLY A CA 1
ATOM 785 C C . GLY A 1 99 ? 9.063 -2.238 2.945 1.00 87.88 99 GLY A C 1
ATOM 786 O O . GLY A 1 99 ? 8.474 -2.511 3.991 1.00 87.88 99 GLY A O 1
ATOM 787 N N . ILE A 1 100 ? 9.407 -0.985 2.633 1.00 89.81 100 ILE A N 1
ATOM 788 C CA . ILE A 1 100 ? 9.146 0.170 3.507 1.00 89.81 100 ILE A CA 1
ATOM 789 C C . ILE A 1 100 ? 7.638 0.348 3.736 1.00 89.81 100 ILE A C 1
ATOM 791 O O . ILE A 1 100 ? 7.195 0.470 4.882 1.00 89.81 100 ILE A O 1
ATOM 795 N N . ALA A 1 101 ? 6.838 0.313 2.666 1.00 91.38 101 ALA A N 1
ATOM 796 C CA . ALA A 1 101 ? 5.384 0.439 2.757 1.00 91.38 101 ALA A CA 1
ATOM 797 C C . ALA A 1 101 ? 4.760 -0.694 3.592 1.00 91.38 101 ALA A C 1
ATOM 799 O O . ALA A 1 101 ? 3.872 -0.451 4.409 1.00 91.38 101 ALA A O 1
ATOM 800 N N . THR A 1 102 ? 5.267 -1.919 3.439 1.00 90.19 102 THR A N 1
ATOM 801 C CA . THR A 1 102 ? 4.845 -3.099 4.206 1.00 90.19 102 THR A CA 1
ATOM 802 C C . THR A 1 102 ? 5.131 -2.941 5.693 1.00 90.19 102 THR A C 1
ATOM 804 O O . THR A 1 102 ? 4.234 -3.138 6.511 1.00 90.19 102 THR A O 1
ATOM 807 N N . LEU A 1 103 ? 6.348 -2.530 6.063 1.00 88.69 103 LEU A N 1
ATOM 808 C CA . LEU A 1 103 ? 6.705 -2.291 7.464 1.00 88.69 103 LEU A CA 1
ATOM 809 C C . LEU A 1 103 ? 5.813 -1.216 8.093 1.00 88.69 103 LEU A C 1
ATOM 811 O O . LEU A 1 103 ? 5.343 -1.381 9.222 1.00 88.69 103 LEU A O 1
ATOM 815 N N . PHE A 1 104 ? 5.521 -0.150 7.346 1.00 91.94 104 PHE A N 1
ATOM 816 C CA . PHE A 1 104 ? 4.612 0.896 7.798 1.00 91.94 104 PHE A CA 1
ATOM 817 C C . PHE A 1 104 ? 3.174 0.385 7.977 1.00 91.94 104 PHE A C 1
ATOM 819 O O . PHE A 1 104 ? 2.543 0.663 8.998 1.00 91.94 104 PHE A O 1
ATOM 826 N N . GLY A 1 105 ? 2.673 -0.427 7.042 1.00 91.81 105 GLY A N 1
ATOM 827 C CA . GLY A 1 105 ? 1.370 -1.088 7.148 1.00 91.81 105 GLY A CA 1
ATOM 828 C C . GLY A 1 105 ? 1.245 -1.994 8.366 1.00 91.81 105 GLY A C 1
ATOM 829 O O . GLY A 1 105 ? 0.275 -1.894 9.122 1.00 91.81 105 GLY A O 1
ATOM 830 N N . ILE A 1 106 ? 2.265 -2.814 8.617 1.00 89.12 106 ILE A N 1
ATOM 831 C CA . ILE A 1 106 ? 2.339 -3.687 9.790 1.00 89.12 106 ILE A CA 1
ATOM 832 C C . ILE A 1 106 ? 2.333 -2.860 11.076 1.00 89.12 106 ILE A C 1
ATOM 834 O O . ILE A 1 106 ? 1.566 -3.155 11.996 1.00 89.12 106 ILE A O 1
ATOM 838 N N . TYR A 1 107 ? 3.141 -1.799 11.138 1.00 88.69 107 TYR A N 1
ATOM 839 C CA . TYR A 1 107 ? 3.171 -0.893 12.284 1.00 88.69 107 TYR A CA 1
ATOM 840 C C . TYR A 1 107 ? 1.807 -0.236 12.533 1.00 88.69 107 TYR A C 1
ATOM 842 O O . TYR A 1 107 ? 1.342 -0.182 13.675 1.00 88.69 107 TYR A O 1
ATOM 850 N N . ALA A 1 108 ? 1.132 0.214 11.476 1.00 92.12 108 ALA A N 1
ATOM 851 C CA . ALA A 1 108 ? -0.187 0.821 11.568 1.00 92.12 108 ALA A CA 1
ATOM 852 C C . ALA A 1 108 ? -1.248 -0.175 12.057 1.00 92.12 108 ALA A C 1
ATOM 854 O O . ALA A 1 108 ? -2.008 0.133 12.979 1.00 92.12 108 ALA A O 1
ATOM 855 N N . GLY A 1 109 ? -1.254 -1.395 11.511 1.00 90.81 109 GLY A N 1
ATOM 856 C CA . GLY A 1 109 ? -2.120 -2.480 11.969 1.00 90.81 109 GLY A CA 1
ATOM 857 C C . GLY A 1 109 ? -1.853 -2.858 13.429 1.00 90.81 109 GLY A C 1
ATOM 858 O O . GLY A 1 109 ? -2.793 -3.050 14.202 1.00 90.81 109 GLY A O 1
ATOM 859 N N . TRP A 1 110 ? -0.585 -2.890 13.847 1.00 87.44 110 TRP A N 1
ATOM 860 C CA . TRP A 1 110 ? -0.199 -3.142 15.236 1.00 87.44 110 TRP A CA 1
ATOM 861 C C . TRP A 1 110 ? -0.630 -2.019 16.186 1.00 87.44 110 TRP A C 1
ATOM 863 O O . TRP A 1 110 ? -1.123 -2.307 17.280 1.00 87.44 110 TRP A O 1
ATOM 873 N N . CYS A 1 111 ? -0.502 -0.753 15.780 1.00 87.69 111 CYS A N 1
ATOM 874 C CA . CYS A 1 111 ? -1.007 0.389 16.544 1.00 87.69 111 CYS A CA 1
ATOM 875 C C . CYS A 1 111 ? -2.524 0.307 16.720 1.00 87.69 111 CYS A C 1
ATOM 877 O O . CYS A 1 111 ? -3.015 0.431 17.844 1.00 87.69 111 CYS A O 1
ATOM 879 N N . LEU A 1 112 ? -3.247 0.031 15.630 1.00 87.75 112 LEU A N 1
ATOM 880 C CA . LEU A 1 112 ? -4.699 -0.119 15.641 1.00 87.75 112 LEU A CA 1
ATOM 881 C C . LEU A 1 112 ? -5.114 -1.273 16.556 1.00 87.75 112 LEU A C 1
ATOM 883 O O . LEU A 1 112 ? -6.014 -1.119 17.375 1.00 87.75 112 LEU A O 1
ATOM 887 N N . ALA A 1 113 ? -4.401 -2.393 16.503 1.00 85.44 113 ALA A N 1
ATOM 888 C CA . ALA A 1 113 ? -4.606 -3.496 17.419 1.00 85.44 113 ALA A CA 1
ATOM 889 C C . ALA A 1 113 ? -4.352 -3.054 18.877 1.00 85.44 113 ALA A C 1
ATOM 891 O O . ALA A 1 113 ? -5.273 -3.014 19.693 1.00 85.44 113 ALA A O 1
ATOM 892 N N . ARG A 1 114 ? -3.114 -2.704 19.236 1.00 80.62 114 ARG A N 1
ATOM 893 C CA . ARG A 1 114 ? -2.685 -2.659 20.643 1.00 80.62 114 ARG A CA 1
ATOM 894 C C . ARG A 1 114 ? -2.831 -1.321 21.350 1.00 80.62 114 ARG A C 1
ATOM 896 O O . ARG A 1 114 ? -3.117 -1.336 22.542 1.00 80.62 114 ARG A O 1
ATOM 903 N N . ARG A 1 115 ? -2.573 -0.195 20.683 1.00 76.62 115 ARG A N 1
ATOM 904 C CA . ARG A 1 115 ? -2.353 1.076 21.392 1.00 76.62 115 ARG A CA 1
ATOM 905 C C . ARG A 1 115 ? -3.648 1.772 21.801 1.00 76.62 115 ARG A C 1
ATOM 907 O O . ARG A 1 115 ? -3.613 2.520 22.764 1.00 76.62 115 ARG A O 1
ATOM 914 N N . ARG A 1 116 ? -4.776 1.511 21.126 1.00 76.31 116 ARG A N 1
ATOM 915 C CA . ARG A 1 116 ? -6.108 2.090 21.436 1.00 76.31 116 ARG A CA 1
ATOM 916 C C . ARG A 1 116 ? -6.111 3.613 21.676 1.00 76.31 116 ARG A C 1
ATOM 918 O O . ARG A 1 116 ? -6.999 4.134 22.332 1.00 76.31 116 ARG A O 1
ATOM 925 N N . ILE A 1 117 ? -5.143 4.327 21.104 1.00 84.62 117 ILE A N 1
ATOM 926 C CA . ILE A 1 117 ? -5.037 5.788 21.185 1.00 84.62 117 ILE A CA 1
ATOM 927 C C . ILE A 1 117 ? -5.786 6.445 20.026 1.00 84.62 117 ILE A C 1
ATOM 929 O O . ILE A 1 117 ? -5.876 5.858 18.940 1.00 84.62 117 ILE A O 1
ATOM 933 N N . SER A 1 118 ? -6.248 7.679 20.228 1.00 86.12 118 SER A N 1
ATOM 934 C CA . SER A 1 118 ? -7.003 8.473 19.245 1.00 86.12 118 SER A CA 1
ATOM 935 C C . SER A 1 118 ? -6.266 8.703 17.923 1.00 86.12 118 SER A C 1
ATOM 937 O O . SER A 1 118 ? -6.899 8.883 16.888 1.00 86.12 118 SER A O 1
ATOM 939 N N . THR A 1 119 ? -4.933 8.616 17.915 1.00 91.56 119 THR A N 1
ATOM 940 C CA . THR A 1 119 ? -4.113 8.737 16.700 1.00 91.56 119 THR A CA 1
ATOM 941 C C . THR A 1 119 ? -4.051 7.455 15.861 1.00 91.56 119 THR A C 1
ATOM 943 O O . THR A 1 119 ? -3.732 7.518 14.674 1.00 91.56 119 THR A O 1
ATOM 946 N N . SER A 1 120 ? -4.393 6.287 16.421 1.00 90.31 120 SER A N 1
ATOM 947 C CA . SER A 1 120 ? -4.266 4.988 15.729 1.00 90.31 120 SER A CA 1
ATOM 948 C C . SER A 1 120 ? -5.056 4.912 14.412 1.00 90.31 120 SER A C 1
ATOM 950 O O . SER A 1 120 ? -4.493 4.435 13.425 1.00 90.31 120 SER A O 1
ATOM 952 N N . PRO A 1 121 ? -6.320 5.386 14.334 1.00 92.06 121 PRO A N 1
ATOM 953 C CA . PRO A 1 121 ? -7.071 5.402 13.079 1.00 92.06 121 PRO A CA 1
ATOM 954 C C . PRO A 1 121 ? -6.401 6.250 11.993 1.00 92.06 121 PRO A C 1
ATOM 956 O O . PRO A 1 121 ? -6.392 5.844 10.838 1.00 92.06 121 PRO A O 1
ATOM 959 N N . PHE A 1 122 ? -5.785 7.381 12.346 1.00 94.69 122 PHE A N 1
ATOM 960 C CA . PHE A 1 122 ? -5.099 8.246 11.380 1.00 94.69 122 PHE A CA 1
ATOM 961 C C . PHE A 1 122 ? -3.826 7.597 10.826 1.00 94.69 122 PHE A C 1
ATOM 963 O O . PHE A 1 122 ? -3.582 7.659 9.623 1.00 94.69 122 PHE A O 1
ATOM 970 N N . ILE A 1 123 ? -3.062 6.901 11.676 1.00 94.19 123 ILE A N 1
ATOM 971 C CA . ILE A 1 123 ? -1.902 6.108 11.239 1.00 94.19 123 ILE A CA 1
ATOM 972 C C . ILE A 1 123 ? -2.355 4.990 10.285 1.00 94.19 123 ILE A C 1
ATOM 974 O O . ILE A 1 123 ? -1.729 4.769 9.250 1.00 94.19 123 ILE A O 1
ATOM 978 N N . ALA A 1 124 ? -3.469 4.314 10.590 1.00 94.50 124 ALA A N 1
ATOM 979 C CA . ALA A 1 124 ? -4.047 3.298 9.712 1.00 94.50 124 ALA A CA 1
ATOM 980 C C . ALA A 1 124 ? -4.503 3.878 8.365 1.00 94.50 124 ALA A C 1
ATOM 982 O O . ALA A 1 124 ? -4.197 3.294 7.333 1.00 94.50 124 ALA A O 1
ATOM 983 N N . ILE A 1 125 ? -5.162 5.042 8.351 1.00 96.12 125 ILE A N 1
ATOM 984 C CA . ILE A 1 125 ? -5.538 5.738 7.109 1.00 96.12 125 ILE A CA 1
ATOM 985 C C . ILE A 1 125 ? -4.291 6.022 6.269 1.00 96.12 125 ILE A C 1
ATOM 987 O O . ILE A 1 125 ? -4.253 5.642 5.101 1.00 96.12 125 ILE A O 1
ATOM 991 N N . ALA A 1 126 ? -3.250 6.615 6.861 1.00 96.25 126 ALA A N 1
ATOM 992 C CA . ALA A 1 126 ? -2.002 6.888 6.151 1.00 96.25 126 ALA A CA 1
ATOM 993 C C . ALA A 1 126 ? -1.408 5.611 5.537 1.00 96.25 126 ALA A C 1
ATOM 995 O O . ALA A 1 126 ? -1.016 5.608 4.372 1.00 96.25 126 ALA A O 1
ATOM 996 N N . ALA A 1 127 ? -1.404 4.503 6.283 1.00 95.06 127 ALA A N 1
ATOM 997 C CA . ALA A 1 127 ? -0.885 3.232 5.793 1.00 95.06 127 ALA A CA 1
ATOM 998 C C . ALA A 1 127 ? -1.689 2.660 4.622 1.00 95.06 127 ALA A C 1
ATOM 1000 O O . ALA A 1 127 ? -1.093 2.136 3.686 1.00 95.06 127 ALA A O 1
ATOM 1001 N N . ILE A 1 128 ? -3.017 2.790 4.639 1.00 95.00 128 ILE A N 1
ATOM 1002 C CA . ILE A 1 128 ? -3.889 2.343 3.543 1.00 95.00 128 ILE A CA 1
ATOM 1003 C C . ILE A 1 128 ? -3.592 3.127 2.261 1.00 95.00 128 ILE A C 1
ATOM 1005 O O . ILE A 1 128 ? -3.482 2.535 1.188 1.00 95.00 128 ILE A O 1
ATOM 1009 N N . TRP A 1 129 ? -3.422 4.447 2.367 1.00 95.56 129 TRP A N 1
ATOM 1010 C CA . TRP A 1 129 ? -3.087 5.295 1.221 1.00 95.56 129 TRP A CA 1
ATOM 1011 C C . TRP A 1 129 ? -1.675 5.037 0.691 1.00 95.56 129 TRP A C 1
ATOM 1013 O O . TRP A 1 129 ? -1.474 5.027 -0.524 1.00 95.56 129 TRP A O 1
ATOM 1023 N N . ILE A 1 130 ? -0.720 4.777 1.588 1.00 92.56 130 ILE A N 1
ATOM 1024 C CA . ILE A 1 130 ? 0.656 4.429 1.225 1.00 92.56 130 ILE A CA 1
ATOM 1025 C C . ILE A 1 130 ? 0.704 3.075 0.511 1.00 92.56 130 ILE A C 1
ATOM 1027 O O . ILE A 1 130 ? 1.231 2.999 -0.594 1.00 92.56 130 ILE A O 1
ATOM 1031 N N . LEU A 1 131 ? 0.132 2.022 1.103 1.00 90.38 131 LEU A N 1
ATOM 1032 C CA . LEU A 1 131 ? 0.163 0.665 0.545 1.00 90.38 131 LEU A CA 1
ATOM 1033 C C . LEU A 1 131 ? -0.657 0.506 -0.740 1.00 90.38 131 LEU A C 1
ATOM 1035 O O . LEU A 1 131 ? -0.332 -0.356 -1.553 1.00 90.38 131 LEU A O 1
ATOM 1039 N N . GLY A 1 132 ? -1.725 1.286 -0.905 1.00 89.44 132 GLY A N 1
ATOM 1040 C CA . GLY A 1 132 ? -2.598 1.217 -2.073 1.00 89.44 132 GLY A CA 1
ATOM 1041 C C . GLY A 1 132 ? -2.200 2.226 -3.158 1.00 89.44 132 GLY A C 1
ATOM 1042 O O . GLY A 1 132 ? -1.266 1.958 -3.923 1.00 89.44 132 GLY A O 1
ATOM 1043 N N . PRO A 1 133 ? -2.898 3.372 -3.268 1.00 91.88 133 PRO A N 1
ATOM 1044 C CA . PRO A 1 133 ? -2.699 4.316 -4.367 1.00 91.88 133 PRO A CA 1
ATOM 1045 C C . PRO A 1 133 ? -1.270 4.840 -4.500 1.00 91.88 133 PRO A C 1
ATOM 1047 O O . PRO A 1 133 ? -0.736 4.868 -5.606 1.00 91.88 133 PRO A O 1
ATOM 1050 N N . LEU A 1 134 ? -0.625 5.232 -3.397 1.00 93.19 134 LEU A N 1
ATOM 1051 C CA . LEU A 1 134 ? 0.686 5.876 -3.476 1.00 93.19 134 LEU A CA 1
ATOM 1052 C C . LEU A 1 134 ? 1.763 4.907 -3.966 1.00 93.19 134 LEU A C 1
ATOM 1054 O O . LEU A 1 134 ? 2.514 5.244 -4.879 1.00 93.19 134 LEU A O 1
ATOM 1058 N N . LEU A 1 135 ? 1.820 3.694 -3.410 1.00 91.31 135 LEU A N 1
ATOM 1059 C CA . LEU A 1 135 ? 2.742 2.669 -3.893 1.00 91.31 135 LEU A CA 1
ATOM 1060 C C . LEU A 1 135 ? 2.460 2.328 -5.361 1.00 91.31 135 LEU A C 1
ATOM 1062 O O . LEU A 1 135 ? 3.395 2.156 -6.135 1.00 91.31 135 LEU A O 1
ATOM 1066 N N . SER A 1 136 ? 1.192 2.297 -5.772 1.00 90.25 136 SER A N 1
ATOM 1067 C CA . SER A 1 136 ? 0.827 2.056 -7.173 1.00 90.25 136 SER A CA 1
ATOM 1068 C C . SER A 1 136 ? 1.338 3.166 -8.098 1.00 90.25 136 SER A C 1
ATOM 1070 O O . SER A 1 136 ? 1.917 2.862 -9.135 1.00 90.25 136 SER A O 1
ATOM 1072 N N . VAL A 1 137 ? 1.220 4.439 -7.704 1.00 91.94 137 VAL A N 1
ATOM 1073 C CA . VAL A 1 137 ? 1.794 5.581 -8.442 1.00 91.94 137 VAL A CA 1
ATOM 1074 C C . VAL A 1 137 ? 3.315 5.467 -8.532 1.00 91.94 137 VAL A C 1
ATOM 1076 O O . VAL A 1 137 ? 3.888 5.662 -9.604 1.00 91.94 137 VAL A O 1
ATOM 1079 N N . ILE A 1 138 ? 3.975 5.115 -7.426 1.00 92.88 138 ILE A N 1
ATOM 1080 C CA . ILE A 1 138 ? 5.430 4.946 -7.404 1.00 92.88 138 ILE A CA 1
ATOM 1081 C C . ILE A 1 138 ? 5.850 3.865 -8.406 1.00 92.88 138 ILE A C 1
ATOM 1083 O O . ILE A 1 138 ? 6.697 4.117 -9.259 1.00 92.88 138 ILE A O 1
ATOM 1087 N N . LEU A 1 139 ? 5.231 2.686 -8.343 1.00 90.69 139 LEU A N 1
ATOM 1088 C CA . LEU A 1 139 ? 5.631 1.530 -9.147 1.00 90.69 139 LEU A CA 1
ATOM 1089 C C . LEU A 1 139 ? 5.239 1.633 -10.628 1.00 90.69 139 LEU A C 1
ATOM 1091 O O . LEU A 1 139 ? 5.991 1.152 -11.475 1.00 90.69 139 LEU A O 1
ATOM 1095 N N . ALA A 1 140 ? 4.085 2.234 -10.934 1.00 88.50 140 ALA A N 1
ATOM 1096 C CA . ALA A 1 140 ? 3.530 2.283 -12.288 1.00 88.50 140 ALA A CA 1
ATOM 1097 C C . ALA A 1 140 ? 3.886 3.560 -13.064 1.00 88.50 140 ALA A C 1
ATOM 1099 O O . ALA A 1 140 ? 3.798 3.561 -14.286 1.00 88.50 140 ALA A O 1
ATOM 1100 N N . ILE A 1 141 ? 4.272 4.642 -12.380 1.00 90.44 141 ILE A N 1
ATOM 1101 C CA . ILE A 1 141 ? 4.559 5.935 -13.022 1.00 90.44 141 ILE A CA 1
ATOM 1102 C C . ILE A 1 141 ? 5.979 6.386 -12.708 1.00 90.44 141 ILE A C 1
ATOM 1104 O O . ILE A 1 141 ? 6.796 6.553 -13.608 1.00 90.44 141 ILE A O 1
ATOM 1108 N N . ILE A 1 142 ? 6.289 6.569 -11.423 1.00 93.31 142 ILE A N 1
ATOM 1109 C CA . ILE A 1 142 ? 7.520 7.253 -11.013 1.00 93.31 142 ILE A CA 1
ATOM 1110 C C . ILE A 1 142 ? 8.749 6.415 -11.368 1.00 93.31 142 ILE A C 1
ATOM 1112 O O . ILE A 1 142 ? 9.665 6.915 -12.017 1.00 93.31 142 ILE A O 1
ATOM 1116 N N . LEU A 1 143 ? 8.774 5.137 -10.980 1.00 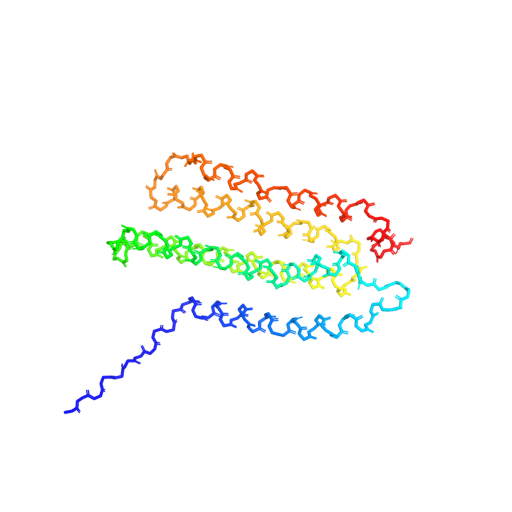94.00 143 LEU A N 1
ATOM 1117 C CA . LEU A 1 143 ? 9.917 4.274 -11.267 1.00 94.00 143 LEU A CA 1
ATOM 1118 C C . LEU A 1 143 ? 10.115 4.047 -12.781 1.00 94.00 143 LEU A C 1
ATOM 1120 O O . LEU A 1 143 ? 11.254 4.173 -13.228 1.00 94.00 143 LEU A O 1
ATOM 1124 N N . PRO A 1 144 ? 9.073 3.794 -13.600 1.00 92.19 144 PRO A N 1
ATOM 1125 C CA . PRO A 1 144 ? 9.249 3.695 -15.048 1.00 92.19 144 PRO A CA 1
ATOM 1126 C C . PRO A 1 144 ? 9.774 4.975 -15.714 1.00 92.19 144 PRO A C 1
ATOM 1128 O O . PRO A 1 144 ? 10.609 4.885 -16.613 1.00 92.19 144 PRO A O 1
ATOM 1131 N N . ILE A 1 145 ? 9.349 6.162 -15.259 1.00 92.94 145 ILE A N 1
ATOM 1132 C CA . ILE A 1 145 ? 9.908 7.442 -15.730 1.00 92.94 145 ILE A CA 1
ATOM 1133 C C . ILE A 1 145 ? 11.406 7.516 -15.411 1.00 92.94 145 ILE A C 1
ATOM 1135 O O . ILE A 1 145 ? 12.204 7.829 -16.290 1.00 92.94 145 ILE A O 1
ATOM 1139 N N . ILE A 1 146 ? 11.794 7.197 -14.172 1.00 95.12 146 ILE A N 1
ATOM 1140 C CA . ILE A 1 146 ? 13.186 7.306 -13.709 1.00 95.12 146 ILE A CA 1
ATOM 1141 C C . ILE A 1 146 ? 14.112 6.326 -14.442 1.00 95.12 146 ILE A C 1
ATOM 1143 O O . ILE A 1 146 ? 15.211 6.710 -14.833 1.00 95.12 146 ILE A O 1
ATOM 1147 N N . PHE A 1 147 ? 13.695 5.069 -14.618 1.00 93.75 147 PHE A N 1
ATOM 1148 C CA . PHE A 1 147 ? 14.571 4.011 -15.140 1.00 93.75 147 PHE A CA 1
ATOM 1149 C C . PHE A 1 147 ? 14.491 3.810 -16.655 1.00 93.75 147 PHE A C 1
ATOM 1151 O O . PHE A 1 147 ? 15.461 3.337 -17.245 1.00 93.75 147 PHE A O 1
ATOM 1158 N N . PHE A 1 148 ? 13.366 4.152 -17.288 1.00 92.25 148 PHE A N 1
ATOM 1159 C CA . PHE A 1 148 ? 13.139 3.890 -18.715 1.00 92.25 148 PHE A CA 1
ATOM 1160 C C . PHE A 1 148 ? 12.771 5.139 -19.520 1.00 92.25 148 PHE A C 1
ATOM 1162 O O . PHE A 1 148 ? 12.617 5.040 -20.735 1.00 92.25 148 PHE A O 1
ATOM 1169 N N . GLY A 1 149 ? 12.608 6.303 -18.880 1.00 91.00 149 GLY A N 1
ATOM 1170 C CA . GLY A 1 149 ? 12.147 7.517 -19.560 1.00 91.00 149 GLY A CA 1
ATOM 1171 C C . GLY A 1 149 ? 10.721 7.393 -20.104 1.00 91.00 149 GLY A C 1
ATOM 1172 O O . GLY A 1 149 ? 10.378 8.056 -21.081 1.00 91.00 149 GLY A O 1
ATOM 1173 N N . ALA A 1 150 ? 9.902 6.517 -19.511 1.00 86.69 150 ALA A N 1
ATOM 1174 C CA . ALA A 1 150 ? 8.536 6.269 -19.961 1.00 86.69 150 ALA A CA 1
ATOM 1175 C C . ALA A 1 150 ? 7.673 7.538 -19.864 1.00 86.69 150 ALA A C 1
ATOM 1177 O O . ALA A 1 150 ? 7.790 8.302 -18.909 1.00 86.69 150 ALA A O 1
ATOM 1178 N N . THR A 1 151 ? 6.774 7.756 -20.825 1.00 80.12 151 THR A N 1
ATOM 1179 C CA . THR A 1 151 ? 5.887 8.925 -20.854 1.00 80.12 151 THR A CA 1
ATOM 1180 C C . THR A 1 151 ? 4.425 8.508 -20.702 1.00 80.12 151 THR A C 1
ATOM 1182 O O . THR A 1 151 ? 3.757 8.112 -21.651 1.00 80.12 151 THR A O 1
ATOM 1185 N N . GLY A 1 152 ? 3.910 8.645 -19.479 1.00 72.31 152 GLY A N 1
ATOM 1186 C CA . GLY A 1 152 ? 2.488 8.483 -19.172 1.00 72.31 152 GLY A CA 1
ATOM 1187 C C . GLY A 1 152 ? 2.059 7.070 -18.769 1.00 72.31 152 GLY A C 1
ATOM 1188 O O . GLY A 1 152 ? 2.854 6.137 -18.707 1.00 72.31 152 GLY A O 1
ATOM 1189 N N . LEU A 1 153 ? 0.771 6.956 -18.441 1.00 77.75 153 LEU A N 1
ATOM 1190 C CA . LEU A 1 153 ? 0.094 5.698 -18.138 1.00 77.75 153 LEU A CA 1
ATOM 1191 C C . LEU A 1 153 ? -0.634 5.210 -19.381 1.00 77.75 153 LEU A C 1
ATOM 1193 O O . LEU A 1 153 ? -1.323 5.986 -20.045 1.00 77.75 153 LEU A O 1
ATOM 1197 N N . ASP A 1 154 ? -0.554 3.913 -19.638 1.00 81.75 154 ASP A N 1
ATOM 1198 C CA . ASP A 1 154 ? -1.495 3.261 -20.533 1.00 81.75 154 ASP A CA 1
ATOM 1199 C C . ASP A 1 154 ? -2.882 3.135 -19.869 1.00 81.75 154 ASP A C 1
ATOM 1201 O O . ASP A 1 154 ? -3.072 3.373 -18.670 1.00 81.75 154 ASP A O 1
ATOM 1205 N N . ALA A 1 155 ? -3.894 2.769 -20.661 1.00 81.69 155 ALA A N 1
ATOM 1206 C CA . ALA A 1 155 ? -5.264 2.634 -20.164 1.00 81.69 155 ALA A CA 1
ATOM 1207 C C . ALA A 1 155 ? -5.376 1.597 -19.029 1.00 81.69 155 ALA A C 1
ATOM 1209 O O . ALA A 1 155 ? -6.167 1.776 -18.100 1.00 81.69 155 ALA A O 1
ATOM 1210 N N . ALA A 1 156 ? -4.558 0.540 -19.077 1.00 78.50 156 ALA A N 1
ATOM 1211 C CA . ALA A 1 156 ? -4.508 -0.489 -18.046 1.00 78.50 156 ALA A CA 1
ATOM 1212 C C . ALA A 1 156 ? -3.958 0.063 -16.721 1.00 78.50 156 ALA A C 1
ATOM 1214 O O . ALA A 1 156 ? -4.586 -0.113 -15.674 1.00 78.50 156 ALA A O 1
ATOM 1215 N N . GLY A 1 157 ? -2.842 0.795 -16.760 1.00 78.81 157 GLY A N 1
ATOM 1216 C CA . GLY A 1 157 ? -2.255 1.449 -15.596 1.00 78.81 157 GLY A CA 1
ATOM 1217 C C . GLY A 1 157 ? -3.178 2.506 -14.990 1.00 78.81 157 GLY A C 1
ATOM 1218 O O . GLY A 1 157 ? -3.345 2.558 -13.769 1.00 78.81 157 GLY A O 1
ATOM 1219 N N . ALA A 1 158 ? -3.842 3.311 -15.825 1.00 83.25 158 ALA A N 1
ATOM 1220 C CA . ALA A 1 158 ? -4.821 4.295 -15.364 1.00 83.25 158 ALA A CA 1
ATOM 1221 C C . ALA A 1 158 ? -6.021 3.628 -14.664 1.00 83.25 158 ALA A C 1
ATOM 1223 O O . ALA A 1 158 ? -6.443 4.068 -13.591 1.00 83.25 158 ALA A O 1
ATOM 1224 N N . GLY A 1 159 ? -6.531 2.527 -15.228 1.00 83.25 159 GLY A N 1
ATOM 1225 C CA . GLY A 1 159 ? -7.606 1.737 -14.628 1.00 83.25 159 GLY A CA 1
ATOM 1226 C C . GLY A 1 159 ? -7.209 1.125 -13.281 1.00 83.25 159 GLY A C 1
ATOM 1227 O O . GLY A 1 159 ? -7.951 1.242 -12.304 1.00 83.25 159 GLY A O 1
ATOM 1228 N N . ALA A 1 160 ? -6.013 0.537 -13.193 1.00 80.88 160 ALA A N 1
ATOM 1229 C CA . ALA A 1 160 ? -5.499 -0.047 -11.955 1.00 80.88 160 ALA A CA 1
ATOM 1230 C C . ALA A 1 160 ? -5.364 0.999 -10.834 1.00 80.88 160 ALA A C 1
ATOM 1232 O O . ALA A 1 160 ? -5.750 0.746 -9.687 1.00 80.88 160 ALA A O 1
ATOM 1233 N N . LEU A 1 161 ? -4.888 2.202 -11.166 1.00 83.62 161 LEU A N 1
ATOM 1234 C CA . LEU A 1 161 ? -4.797 3.311 -10.218 1.00 83.62 161 LEU A CA 1
ATOM 1235 C C . LEU A 1 161 ? -6.170 3.773 -9.732 1.00 83.62 161 LEU A C 1
ATOM 1237 O O . LEU A 1 161 ? -6.359 3.923 -8.523 1.00 83.62 161 LEU A O 1
ATOM 1241 N N . ALA A 1 162 ? -7.137 3.932 -10.638 1.00 84.88 162 ALA A N 1
ATOM 1242 C CA . ALA A 1 162 ? -8.496 4.326 -10.277 1.00 84.88 162 ALA A CA 1
ATOM 1243 C C . ALA A 1 162 ? -9.144 3.321 -9.306 1.00 84.88 162 ALA A C 1
ATOM 1245 O O . ALA A 1 162 ? -9.714 3.713 -8.285 1.00 84.88 162 ALA A O 1
ATOM 1246 N N . VAL A 1 163 ? -8.992 2.019 -9.571 1.00 86.44 163 VAL A N 1
ATOM 1247 C CA . VAL A 1 163 ? -9.552 0.957 -8.720 1.00 86.44 163 VAL A CA 1
ATOM 1248 C C . VAL A 1 163 ? -8.851 0.888 -7.361 1.00 86.44 163 VAL A C 1
ATOM 1250 O O . VAL A 1 163 ? -9.516 0.657 -6.351 1.00 86.44 163 VAL A O 1
ATOM 1253 N N . SER A 1 164 ? -7.542 1.158 -7.289 1.00 85.00 164 SER A N 1
ATOM 1254 C CA . SER A 1 164 ? -6.790 1.145 -6.022 1.00 85.00 164 SER A CA 1
ATOM 1255 C C . SER A 1 164 ? -7.293 2.173 -4.994 1.00 85.00 164 SER A C 1
ATOM 1257 O O . SER A 1 164 ? -7.156 1.967 -3.785 1.00 85.00 164 SER A O 1
ATOM 1259 N N . GLY A 1 165 ? -7.921 3.260 -5.458 1.00 88.31 165 GLY A N 1
ATOM 1260 C CA . GLY A 1 165 ? -8.491 4.298 -4.601 1.00 88.31 165 GLY A CA 1
ATOM 1261 C C . GLY A 1 165 ? -9.780 3.878 -3.894 1.00 88.31 165 GLY A C 1
ATOM 1262 O O . GLY A 1 165 ? -10.037 4.327 -2.777 1.00 88.31 165 GLY A O 1
ATOM 1263 N N . LEU A 1 166 ? -10.582 2.988 -4.490 1.00 91.25 166 LEU A N 1
ATOM 1264 C CA . LEU A 1 166 ? -11.905 2.643 -3.955 1.00 91.25 166 LEU A CA 1
ATOM 1265 C C . LEU A 1 166 ? -11.827 1.962 -2.577 1.00 91.25 166 LEU A C 1
ATOM 1267 O O . LEU A 1 166 ? -12.490 2.442 -1.649 1.00 91.25 166 LEU A O 1
ATOM 1271 N N . PRO A 1 167 ? -10.995 0.918 -2.367 1.00 88.69 167 PRO A N 1
ATOM 1272 C CA . PRO A 1 167 ? -10.821 0.334 -1.041 1.00 88.69 167 PRO A CA 1
ATOM 1273 C C . PRO A 1 167 ? -10.245 1.337 -0.039 1.00 88.69 167 PRO A C 1
ATOM 1275 O O . PRO A 1 167 ? -10.653 1.343 1.123 1.00 88.69 167 PRO A O 1
ATOM 1278 N N . ALA A 1 168 ? -9.328 2.210 -0.478 1.00 92.44 168 ALA A N 1
ATOM 1279 C CA . ALA A 1 168 ? -8.716 3.210 0.390 1.00 92.44 168 ALA A CA 1
ATOM 1280 C C . ALA A 1 168 ? -9.747 4.214 0.918 1.00 92.44 168 ALA A C 1
ATOM 1282 O O . ALA A 1 168 ? -9.797 4.483 2.122 1.00 92.44 168 ALA A O 1
ATOM 1283 N N . VAL A 1 169 ? -10.630 4.702 0.044 1.00 94.19 169 VAL A N 1
ATOM 1284 C CA . VAL A 1 169 ? -11.741 5.585 0.415 1.00 94.19 169 VAL A CA 1
ATOM 1285 C C . VAL A 1 169 ? -12.724 4.864 1.335 1.00 94.19 169 VAL A C 1
ATOM 1287 O O . VAL A 1 169 ? -13.071 5.403 2.388 1.00 94.19 169 VAL A O 1
ATOM 1290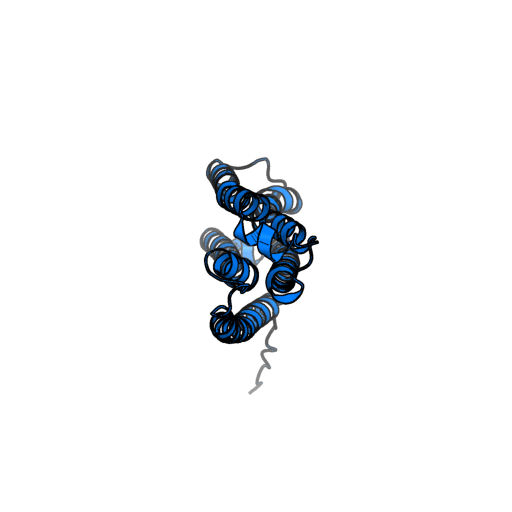 N N . ALA A 1 170 ? -13.132 3.636 0.999 1.00 94.44 170 ALA A N 1
ATOM 1291 C CA . ALA A 1 170 ? -14.075 2.861 1.805 1.00 94.44 170 ALA A CA 1
ATOM 1292 C C . ALA A 1 170 ? -13.573 2.657 3.245 1.00 94.44 170 ALA A C 1
ATOM 1294 O O . ALA A 1 170 ? -14.296 2.930 4.209 1.00 94.44 170 ALA A O 1
ATOM 1295 N N . TRP A 1 171 ? -12.310 2.253 3.413 1.00 94.94 171 TRP A N 1
ATOM 1296 C CA . TRP A 1 171 ? -11.719 2.079 4.738 1.00 94.94 171 TRP A CA 1
ATOM 1297 C C . TRP A 1 171 ? -11.473 3.393 5.473 1.00 94.94 171 TRP A C 1
ATOM 1299 O O . TRP A 1 171 ? -11.665 3.449 6.689 1.00 94.94 171 TRP A O 1
ATOM 1309 N N . THR A 1 172 ? -11.107 4.456 4.756 1.00 94.50 172 THR A N 1
ATOM 1310 C CA . THR A 1 172 ? -10.978 5.798 5.340 1.00 94.50 172 THR A CA 1
ATOM 1311 C C . THR A 1 172 ? -12.314 6.249 5.930 1.00 94.50 172 THR A C 1
ATOM 1313 O O . THR A 1 172 ? -12.382 6.644 7.095 1.00 94.50 172 THR A O 1
ATOM 1316 N N . LEU A 1 173 ? -13.407 6.112 5.173 1.00 94.31 173 LEU A N 1
ATOM 1317 C CA . LEU A 1 173 ? -14.752 6.436 5.647 1.00 94.31 173 LEU A CA 1
ATOM 1318 C C . LEU A 1 173 ? -15.161 5.565 6.837 1.00 94.31 173 LEU A C 1
ATOM 1320 O O . LEU A 1 173 ? -15.713 6.085 7.810 1.00 94.31 173 LEU A O 1
ATOM 1324 N N . TYR A 1 174 ? -14.855 4.266 6.797 1.00 93.44 174 TYR A N 1
ATOM 1325 C CA . TYR A 1 174 ? -15.112 3.359 7.912 1.00 93.44 174 TYR A CA 1
ATOM 1326 C C . TYR A 1 174 ? -14.389 3.804 9.191 1.00 93.44 174 TYR A C 1
ATOM 1328 O O . TYR A 1 174 ? -15.029 3.943 10.235 1.00 93.44 174 TYR A O 1
ATOM 1336 N N . LEU A 1 175 ? -13.083 4.077 9.121 1.00 92.12 175 LEU A N 1
ATOM 1337 C CA . LEU A 1 175 ? -12.278 4.485 10.276 1.00 92.12 175 LEU A CA 1
ATOM 1338 C C . LEU A 1 175 ? -12.724 5.831 10.861 1.00 92.12 175 LEU A C 1
ATOM 1340 O O . LEU A 1 175 ? -12.734 5.992 12.080 1.00 92.12 175 LEU A O 1
ATOM 1344 N N . LEU A 1 176 ? -13.138 6.779 10.017 1.00 91.69 176 LEU A N 1
ATOM 1345 C CA . LEU A 1 176 ? -13.555 8.110 10.462 1.00 91.69 176 LEU A CA 1
ATOM 1346 C C . LEU A 1 176 ? -15.001 8.163 10.977 1.00 91.69 176 LEU A C 1
ATOM 1348 O O . LEU A 1 176 ? -15.296 8.924 11.901 1.00 91.69 176 LEU A O 1
ATOM 1352 N N . LYS A 1 177 ? -15.931 7.399 10.387 1.00 89.94 177 LYS A N 1
ATOM 1353 C CA . LYS A 1 177 ? -17.373 7.524 10.686 1.00 89.94 177 LYS A CA 1
ATOM 1354 C C . LYS A 1 177 ? -17.953 6.401 11.542 1.00 89.94 177 LYS A C 1
ATOM 1356 O O . LYS A 1 177 ? -18.996 6.614 12.159 1.00 89.94 177 LYS A O 1
ATOM 1361 N N . SER A 1 178 ? -17.312 5.237 11.626 1.00 89.25 178 SER A N 1
ATOM 1362 C CA . SER A 1 178 ? -17.857 4.095 12.368 1.00 89.25 178 SER A CA 1
ATOM 1363 C C . SER A 1 178 ? -18.033 4.408 13.857 1.00 89.25 178 SER A C 1
ATOM 1365 O O . SER A 1 178 ? -17.066 4.705 14.562 1.00 89.25 178 SER A O 1
ATOM 1367 N N . LYS A 1 179 ? -19.268 4.256 14.362 1.00 85.12 179 LYS A N 1
ATOM 1368 C CA . LYS A 1 179 ? -19.591 4.383 15.797 1.00 85.12 179 LYS A CA 1
ATOM 1369 C C . LYS A 1 179 ? -18.707 3.473 16.654 1.00 85.12 179 LYS A C 1
ATOM 1371 O O . LYS A 1 179 ? -18.267 3.879 17.721 1.00 85.12 179 LYS A O 1
ATOM 1376 N N . ARG A 1 180 ? -18.392 2.271 16.156 1.00 82.88 180 ARG A N 1
ATOM 1377 C CA . ARG A 1 180 ? -17.540 1.294 16.848 1.00 82.88 180 ARG A CA 1
ATOM 1378 C C . ARG A 1 180 ? -16.091 1.763 16.961 1.00 82.88 180 ARG A C 1
ATOM 1380 O O . ARG A 1 180 ? -15.490 1.601 18.015 1.00 82.88 180 ARG A O 1
ATOM 1387 N N . VAL A 1 181 ? -15.534 2.334 15.891 1.00 85.12 181 VAL A N 1
ATOM 1388 C CA . VAL A 1 181 ? -14.159 2.862 15.903 1.00 85.12 181 VAL A CA 1
ATOM 1389 C C . VAL A 1 181 ? -14.093 4.076 16.828 1.00 85.12 181 VAL A C 1
ATOM 1391 O O . VAL A 1 181 ? -13.217 4.151 17.683 1.00 85.12 181 VAL A O 1
ATOM 1394 N N . LYS A 1 182 ? -15.074 4.982 16.760 1.00 84.94 182 LYS A N 1
ATOM 1395 C CA . LYS A 1 182 ? -15.156 6.115 17.692 1.00 84.94 182 LYS A CA 1
ATOM 1396 C C . LYS A 1 182 ? -15.244 5.670 19.151 1.00 84.94 182 LYS A C 1
ATOM 1398 O O . LYS A 1 182 ? -14.454 6.136 19.959 1.00 84.94 182 LYS A O 1
ATOM 1403 N N . ALA A 1 183 ? -16.109 4.707 19.461 1.00 84.00 183 ALA A N 1
ATOM 1404 C CA . ALA A 1 183 ? -16.233 4.164 20.811 1.00 84.00 183 ALA A CA 1
ATOM 1405 C C . ALA A 1 183 ? -14.952 3.483 21.324 1.00 84.00 183 ALA A C 1
ATOM 1407 O O . ALA A 1 183 ? -14.783 3.370 22.526 1.00 84.00 183 ALA A O 1
ATOM 1408 N N . LEU A 1 184 ? -14.055 3.017 20.449 1.00 81.38 184 LEU A N 1
ATOM 1409 C CA . LEU A 1 184 ? -12.835 2.324 20.869 1.00 81.38 184 LEU A CA 1
ATOM 1410 C C . LEU A 1 184 ? -11.613 3.245 21.009 1.00 81.38 184 LEU A C 1
ATOM 1412 O O . LEU A 1 184 ? -10.742 2.952 21.821 1.00 81.38 184 LEU A O 1
ATOM 1416 N N . TYR A 1 185 ? -11.527 4.316 20.213 1.00 82.44 185 TYR A N 1
ATOM 1417 C CA . TYR A 1 185 ? -10.332 5.176 20.140 1.00 82.44 185 TYR A CA 1
ATOM 1418 C C . TYR A 1 185 ? -10.576 6.637 20.548 1.00 82.44 185 TYR A C 1
ATOM 1420 O O . TYR A 1 185 ? -9.611 7.372 20.720 1.00 82.44 185 TYR A O 1
ATOM 1428 N N . HIS A 1 186 ? -11.832 7.076 20.688 1.00 73.75 186 HIS A N 1
ATOM 1429 C CA . HIS A 1 186 ? -12.193 8.459 21.041 1.00 73.75 186 HIS A CA 1
ATOM 1430 C C . HIS A 1 186 ? -12.923 8.565 22.390 1.00 73.75 186 HIS A C 1
ATOM 1432 O O . HIS A 1 186 ? -13.646 9.530 22.616 1.00 73.75 186 HIS A O 1
ATOM 1438 N N . GLN A 1 187 ? -12.764 7.580 23.279 1.00 59.03 187 GLN A N 1
ATOM 1439 C CA . GLN A 1 187 ? -13.199 7.716 24.670 1.00 59.03 187 GLN A CA 1
ATOM 1440 C C . GLN A 1 187 ? -12.172 8.575 25.417 1.00 59.03 187 GLN A C 1
ATOM 1442 O O . GLN A 1 187 ? -11.142 8.066 25.855 1.00 59.03 187 GLN A O 1
ATOM 1447 N N . VAL A 1 188 ? -12.440 9.88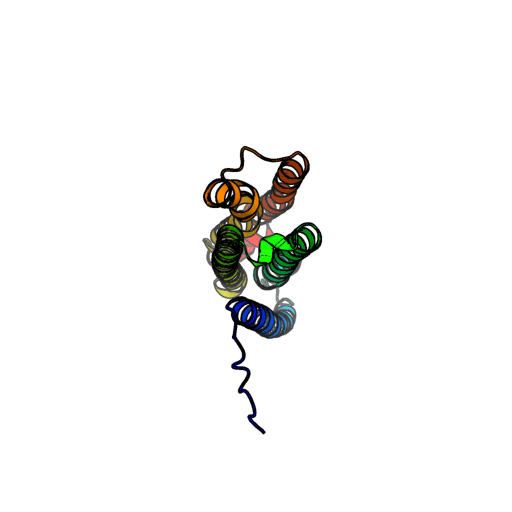0 25.472 1.00 48.28 188 VAL A N 1
ATOM 1448 C CA . VAL A 1 188 ? -11.904 10.809 26.476 1.00 48.28 188 VAL A CA 1
ATOM 1449 C C . VAL A 1 188 ? -13.045 11.133 27.424 1.00 48.28 188 VAL A C 1
ATOM 1451 O O . VAL A 1 188 ? -14.158 11.370 26.901 1.00 48.28 188 VAL A O 1
#

Foldseek 3Di:
DDPPPPPPPCPVLVVLVVVLVVQQVVVVVVLVVQVVVQPDDQHQDDPSSVLLCCLRHVLLVVLSVVLVCVLVVVCVVPVVLVPPPLSVVLSVVLSVLSSVLSVLSNVLSVCSHPVLALCSLVSSLVSLCSSFLVSLCCNQPVSCCVRPVDDDHDPVSVVRNVVSVPVSVVSNCCCVPPPSNCVRHVDD

Secondary structure (DSSP, 8-state):
-----------HHHHHHHHHHHHHHHHHHHHHHHHTTTTSTT---THHHHHHHIIIIIHHHHHHHHHHHHHHHHHHH-GGGGG-HHHHHHHHHHHHHHHHHHHHHHHHHHHHHHT--TTHHHHHHHHHHIIIIIHHHIIIIIHHHHHH---S--HHHHHHHHHHHHHHHHHHHHHHH-HHHHHHH---

pLDDT: mean 81.48, std 14.7, range [43.38, 96.25]

Sequence (188 aa):
MGYREEKMNFSMWHVIVIVSVGLAIWGAIALSRWSRRAEKPGGVGGWLALLIAGLIFLGPLFSAGRISSDFMDTESKYPKLLTVEAWLNYKNTAWIFFGIATLFGIYAGWCLARRRISTSPFIAIAAIWILGPLLSVILAIILPIIFFGATGLDAAGAGALAVSGLPAVAWTLYLLKSKRVKALYHQV

Radius of gyration: 19.58 Å; chains: 1; bounding box: 56×44×49 Å